Protein AF-A0A1H4BZK1-F1 (afdb_monomer_lite)

Secondary structure (DSSP, 8-state):
-PPPPHHHHTTTHHHHHHHHHTT--HHHHHHHHHHHHTS---HHHHHHHHHHHHHHHHHHHHHHHHHHHHHHHHHHHHHHHHHHHHHHHHHHHHHHHHTTSSHHHHHHHHHHHHHHHHHHHH---HHHHHHHHHHHHHHHHHHHHHHHHHHHHHHHHHHHHHHHHHHHHHHHHHHHHHHHHHHHHHHHHHH-HHHHHHHHHHHHTSHHHHHHHHHHHHHHT--

Organism: NCBI:txid571932

Structure (mmCIF, N/CA/C/O backbone):
data_AF-A0A1H4BZK1-F1
#
_entry.id   AF-A0A1H4BZK1-F1
#
loop_
_atom_site.group_PDB
_atom_site.id
_atom_site.type_symbol
_atom_site.label_atom_id
_atom_site.label_alt_id
_atom_site.label_comp_id
_atom_site.label_asym_id
_atom_site.label_entity_id
_atom_site.label_seq_id
_atom_site.pdbx_PDB_ins_code
_atom_site.Cartn_x
_atom_site.Cartn_y
_atom_site.Cartn_z
_atom_site.occupancy
_atom_site.B_iso_or_equiv
_atom_site.auth_seq_id
_atom_site.auth_comp_id
_atom_site.auth_asym_id
_atom_site.auth_atom_id
_atom_site.pdbx_PDB_model_num
ATOM 1 N N . MET A 1 1 ? -44.296 14.859 18.604 1.00 37.41 1 MET A N 1
ATOM 2 C CA . MET A 1 1 ? -43.205 15.372 19.463 1.00 37.41 1 MET A CA 1
ATOM 3 C C . MET A 1 1 ? -42.994 14.384 20.604 1.00 37.41 1 MET A C 1
ATOM 5 O O . MET A 1 1 ? -44.005 13.938 21.145 1.00 37.41 1 MET A O 1
ATOM 9 N N . PRO A 1 2 ? -41.758 13.981 20.946 1.00 48.19 2 PRO A N 1
ATOM 10 C CA . PRO A 1 2 ? -41.525 13.086 22.078 1.00 48.19 2 PRO A CA 1
ATOM 11 C C . PRO A 1 2 ? -41.987 13.779 23.365 1.00 48.19 2 PRO A C 1
ATOM 13 O O . PRO A 1 2 ? -41.754 14.976 23.533 1.00 48.19 2 PRO A O 1
ATOM 16 N N . ARG A 1 3 ? -42.678 13.063 24.259 1.00 59.78 3 ARG A N 1
ATOM 17 C CA . ARG A 1 3 ? -43.062 13.611 25.570 1.00 59.78 3 ARG A CA 1
ATOM 18 C C . ARG A 1 3 ? -41.785 13.929 26.354 1.00 59.78 3 ARG A C 1
ATOM 20 O O . ARG A 1 3 ? -41.005 13.018 26.608 1.00 59.78 3 ARG A O 1
ATOM 27 N N . GLN A 1 4 ? -41.594 15.196 26.726 1.00 65.31 4 GLN A N 1
ATOM 28 C CA . GLN A 1 4 ? -40.484 15.623 27.584 1.00 65.31 4 GLN A CA 1
ATOM 29 C C . GLN A 1 4 ? -40.530 14.860 28.909 1.00 65.31 4 GLN A C 1
ATOM 31 O O . GLN A 1 4 ? -41.595 14.725 29.525 1.00 65.31 4 GLN A O 1
ATOM 36 N N . ASN A 1 5 ? -39.380 14.347 29.343 1.00 73.38 5 ASN A N 1
ATOM 37 C CA . ASN A 1 5 ? -39.287 13.659 30.627 1.00 73.38 5 ASN A CA 1
ATOM 38 C C . ASN A 1 5 ? -39.442 14.670 31.772 1.00 73.38 5 ASN A C 1
ATOM 40 O O . ASN A 1 5 ? -39.103 15.842 31.620 1.00 73.38 5 ASN A O 1
ATOM 44 N N . LYS A 1 6 ? -39.919 14.229 32.947 1.00 72.62 6 LYS A N 1
ATOM 45 C CA . LYS A 1 6 ? -40.102 15.124 34.111 1.00 72.62 6 LYS A CA 1
ATOM 46 C C . LYS A 1 6 ? -38.820 15.909 34.451 1.00 72.62 6 LYS A C 1
ATOM 48 O O . LYS A 1 6 ? -38.903 17.085 34.761 1.00 72.62 6 LYS A O 1
ATOM 53 N N . ILE A 1 7 ? -37.645 15.299 34.296 1.00 80.00 7 ILE A N 1
ATOM 54 C CA . ILE A 1 7 ? -36.345 15.954 34.526 1.00 80.00 7 ILE A CA 1
ATOM 55 C C . ILE A 1 7 ? -36.094 17.127 33.565 1.00 80.00 7 ILE A C 1
ATOM 57 O O . ILE A 1 7 ? -35.622 18.175 33.990 1.00 80.00 7 ILE A O 1
ATOM 61 N N . GLU A 1 8 ? -36.451 16.982 32.287 1.00 77.62 8 GLU A N 1
ATOM 62 C CA . GLU A 1 8 ? -36.298 18.036 31.273 1.00 77.62 8 GLU A CA 1
ATOM 63 C C . GLU A 1 8 ? -37.357 19.129 31.441 1.00 77.62 8 GLU A C 1
ATOM 65 O O . GLU A 1 8 ? -37.070 20.308 31.269 1.00 77.62 8 GLU A O 1
ATOM 70 N N . LYS A 1 9 ? -38.577 18.739 31.829 1.00 80.88 9 LYS A N 1
ATOM 71 C CA . LYS A 1 9 ? -39.695 19.660 32.060 1.00 80.88 9 LYS A CA 1
ATOM 72 C C . LYS A 1 9 ? -39.443 20.612 33.238 1.00 80.88 9 LYS A C 1
ATOM 74 O O . LYS A 1 9 ? -39.914 21.743 33.203 1.00 80.88 9 LYS A O 1
ATOM 79 N N . HIS A 1 10 ? -38.719 20.154 34.259 1.00 80.81 10 HIS A N 1
ATOM 80 C CA . HIS A 1 10 ? -38.391 20.935 35.457 1.00 80.81 10 HIS A CA 1
ATOM 81 C C . HIS A 1 10 ? -36.950 21.485 35.461 1.00 80.81 10 HIS A C 1
ATOM 83 O O . HIS A 1 10 ? -36.525 22.060 36.456 1.00 80.81 10 HIS A O 1
ATOM 89 N N . GLY A 1 11 ? -36.191 21.325 34.368 1.00 80.56 11 GLY A N 1
ATOM 90 C CA . GLY A 1 11 ? -34.831 21.870 34.250 1.00 80.56 11 GLY A CA 1
ATOM 91 C C . GLY A 1 11 ? -33.797 21.238 35.191 1.00 80.56 11 GLY A C 1
ATOM 92 O O . GLY A 1 11 ? -32.751 21.826 35.438 1.00 80.56 11 GLY A O 1
ATOM 93 N N . CYS A 1 12 ? -34.042 20.034 35.715 1.00 83.69 12 CYS A N 1
ATOM 94 C CA . CYS A 1 12 ? -33.161 19.380 36.693 1.00 83.69 12 CYS A CA 1
ATOM 95 C C . CYS A 1 12 ? -31.940 18.680 36.056 1.00 83.69 12 CYS A C 1
ATOM 97 O O . CYS A 1 12 ? -31.309 17.832 36.684 1.00 83.69 12 CYS A O 1
ATOM 99 N N . GLN A 1 13 ? -31.615 18.975 34.794 1.00 83.12 13 GLN A N 1
ATOM 100 C CA . GLN A 1 13 ? -30.591 18.257 34.024 1.00 83.12 13 GLN A CA 1
ATOM 101 C C . GLN A 1 13 ? -29.192 18.422 34.633 1.00 83.12 13 GLN A C 1
ATOM 103 O O . GLN A 1 13 ? -28.447 17.447 34.729 1.00 83.12 13 GLN A O 1
ATOM 108 N N . GLU A 1 14 ? -28.862 19.633 35.083 1.00 80.06 14 GLU A N 1
ATOM 109 C CA . GLU A 1 14 ? -27.570 19.950 35.700 1.00 80.06 14 GLU A CA 1
ATOM 110 C C . GLU A 1 14 ? -27.407 19.283 37.070 1.00 80.06 14 GLU A C 1
ATOM 112 O O . GLU A 1 14 ? -26.328 18.788 37.384 1.00 80.06 14 GLU A O 1
ATOM 117 N N . ILE A 1 15 ? -28.495 19.167 37.839 1.00 83.31 15 ILE A N 1
ATOM 118 C CA . ILE A 1 15 ? -28.519 18.500 39.151 1.00 83.31 15 ILE A CA 1
ATOM 119 C C . ILE A 1 15 ? -28.282 17.000 38.989 1.00 83.31 15 ILE A C 1
ATOM 121 O O . ILE A 1 15 ? -27.464 16.412 39.693 1.00 83.31 15 ILE A O 1
ATOM 125 N N . VAL A 1 16 ? -28.937 16.375 38.004 1.00 83.19 16 VAL A N 1
ATOM 126 C CA . VAL A 1 16 ? -28.699 14.959 37.696 1.00 83.19 16 VAL A CA 1
ATOM 127 C C . VAL A 1 16 ? -27.259 14.732 37.228 1.00 83.19 16 VAL A C 1
ATOM 129 O O . VAL A 1 16 ? -26.632 13.762 37.648 1.00 83.19 16 VAL A O 1
ATOM 132 N N . ALA A 1 17 ? -26.704 15.624 36.403 1.00 79.69 17 ALA A N 1
ATOM 133 C CA . ALA A 1 17 ? -25.323 15.518 35.935 1.00 79.69 17 ALA A CA 1
ATOM 134 C C . ALA A 1 17 ? -24.291 15.708 37.064 1.00 79.69 17 ALA A C 1
ATOM 136 O O . ALA A 1 17 ? -23.317 14.956 37.131 1.00 79.69 17 ALA A O 1
ATOM 137 N N . ALA A 1 18 ? -24.505 16.674 37.962 1.00 81.50 18 ALA A N 1
ATOM 138 C CA . ALA A 1 18 ? -23.650 16.912 39.124 1.00 81.50 18 ALA A CA 1
ATOM 139 C C . ALA A 1 18 ? -23.713 15.740 40.114 1.00 81.50 18 ALA A C 1
ATOM 141 O O . ALA A 1 18 ? -22.678 15.197 40.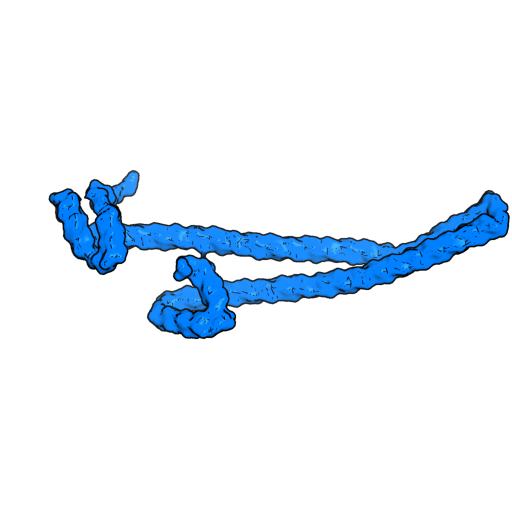495 1.00 81.50 18 ALA A O 1
ATOM 142 N N . GLY A 1 19 ? -24.919 15.264 40.436 1.00 81.12 19 GLY A N 1
ATOM 143 C CA . GLY A 1 19 ? -25.107 14.134 41.342 1.00 81.12 19 GLY A CA 1
ATOM 144 C C . GLY A 1 19 ? -24.511 12.823 40.821 1.00 81.12 19 GLY A C 1
ATOM 145 O O . GLY A 1 19 ? -23.969 12.046 41.604 1.00 81.12 19 GLY A O 1
ATOM 146 N N . LEU A 1 20 ? -24.532 12.589 39.503 1.00 79.88 20 LEU A N 1
ATOM 147 C CA . LEU A 1 20 ? -23.841 11.448 38.893 1.00 79.88 20 LEU A CA 1
ATOM 148 C C . LEU A 1 20 ? -22.313 11.559 38.997 1.00 79.88 20 LEU A C 1
ATOM 150 O O . LEU A 1 20 ? -21.659 10.552 39.265 1.00 79.88 20 LEU A O 1
ATOM 154 N N . LYS A 1 21 ? -21.740 12.757 38.810 1.00 78.69 21 LYS A N 1
ATOM 155 C CA . LYS A 1 21 ? -20.290 12.993 38.960 1.00 78.69 21 LYS A CA 1
ATOM 156 C C . LYS A 1 21 ? -19.816 12.822 40.402 1.00 78.69 21 LYS A C 1
ATOM 158 O O . LYS A 1 21 ? -18.704 12.361 40.626 1.00 78.69 21 LYS A O 1
ATOM 163 N N . GLU A 1 22 ? -20.669 13.156 41.362 1.00 81.75 22 GLU A N 1
ATOM 164 C CA . GLU A 1 22 ? -20.412 12.999 42.797 1.00 81.75 22 GLU A CA 1
ATOM 165 C C . GLU A 1 22 ? -20.721 11.582 43.320 1.00 81.75 22 GLU A C 1
ATOM 167 O O . GLU A 1 22 ? -20.551 11.312 44.507 1.00 81.75 22 GLU A O 1
ATOM 172 N N . GLY A 1 23 ? -21.179 10.660 42.462 1.00 75.88 23 GLY A N 1
ATOM 173 C CA . GLY A 1 23 ? -21.487 9.277 42.845 1.00 75.88 23 GLY A CA 1
ATOM 174 C C . GLY A 1 23 ? -22.741 9.124 43.716 1.00 75.88 23 GLY A C 1
ATOM 175 O O . GLY A 1 23 ? -22.910 8.103 44.386 1.00 75.88 23 GLY A O 1
ATOM 176 N N . LYS A 1 24 ? -23.635 10.120 43.730 1.00 84.44 24 LYS A N 1
ATOM 177 C CA . LYS A 1 24 ? -24.868 10.087 44.525 1.00 84.44 24 LYS A CA 1
ATOM 178 C C . LYS A 1 24 ? -25.835 9.027 44.001 1.00 84.44 24 LYS A C 1
ATOM 180 O O . LYS A 1 24 ? -25.966 8.786 42.800 1.00 84.44 24 LYS A O 1
ATOM 185 N N . SER A 1 25 ? -26.573 8.404 44.921 1.00 83.69 25 SER A N 1
ATOM 186 C CA . SER A 1 25 ? -27.620 7.450 44.550 1.00 83.69 25 SER A CA 1
ATOM 187 C C . SER A 1 25 ? -28.771 8.150 43.818 1.00 83.69 25 SER A C 1
ATOM 189 O O . SER A 1 25 ? -29.101 9.302 44.095 1.00 83.69 25 SER A O 1
ATOM 191 N N . VAL A 1 26 ? -29.462 7.420 42.940 1.00 84.56 26 VAL A N 1
ATOM 192 C CA . VAL A 1 26 ? -30.625 7.925 42.184 1.00 84.56 26 VAL A CA 1
ATOM 193 C C . VAL A 1 26 ? -31.725 8.493 43.099 1.00 84.56 26 VAL A C 1
ATOM 195 O O . VAL A 1 26 ? -32.480 9.371 42.687 1.00 84.56 26 VAL A O 1
ATOM 198 N N . ARG A 1 27 ? -31.818 8.011 44.346 1.00 81.94 27 ARG A N 1
ATOM 199 C CA . ARG A 1 27 ? -32.761 8.527 45.350 1.00 81.94 27 ARG A CA 1
ATOM 200 C C . ARG A 1 27 ? -32.344 9.896 45.884 1.00 81.94 27 ARG A C 1
ATOM 202 O O . ARG A 1 27 ? -33.186 10.781 45.904 1.00 81.94 27 ARG A O 1
ATOM 209 N N . ALA A 1 28 ? -31.066 10.080 46.212 1.00 81.56 28 ALA A N 1
ATOM 210 C CA . ALA A 1 28 ? -30.533 11.368 46.664 1.00 81.56 28 ALA A CA 1
ATOM 211 C C . ALA A 1 28 ? -30.644 12.439 45.565 1.00 81.56 28 ALA A C 1
ATOM 213 O O . ALA A 1 28 ? -31.096 13.550 45.809 1.00 81.56 28 ALA A O 1
ATOM 214 N N . ILE A 1 29 ? -30.351 12.066 44.316 1.00 85.31 29 ILE A N 1
ATOM 215 C CA . ILE A 1 29 ? -30.522 12.959 43.160 1.00 85.31 29 ILE A CA 1
ATOM 216 C C . ILE A 1 29 ? -32.000 13.341 42.975 1.00 85.31 29 ILE A C 1
ATOM 218 O O . ILE A 1 29 ? -32.314 14.474 42.624 1.00 85.31 29 ILE A O 1
ATOM 222 N N . ALA A 1 30 ? -32.931 12.411 43.209 1.00 85.56 30 ALA A N 1
ATOM 223 C CA . ALA A 1 30 ? -34.363 12.686 43.106 1.00 85.56 30 ALA A CA 1
ATOM 224 C C . ALA A 1 30 ? -34.882 13.614 44.211 1.00 85.56 30 ALA A C 1
ATOM 226 O O . ALA A 1 30 ? -35.805 14.385 43.949 1.00 85.56 30 ALA A O 1
ATOM 227 N N . GLU A 1 31 ? -34.302 13.555 45.409 1.00 84.50 31 GLU A N 1
ATOM 228 C CA . GLU A 1 31 ? -34.593 14.486 46.504 1.00 84.50 31 GLU A CA 1
ATOM 229 C C . GLU A 1 31 ? -34.121 15.900 46.149 1.00 84.50 31 GLU A C 1
ATOM 231 O O . GLU A 1 31 ? -34.947 16.807 46.132 1.00 84.50 31 GLU A O 1
ATOM 236 N N . GLU A 1 32 ? -32.874 16.066 45.698 1.00 83.94 32 GLU A N 1
ATOM 237 C CA . GLU A 1 32 ? -32.340 17.365 45.245 1.00 83.94 32 GLU A CA 1
ATOM 238 C C . GLU A 1 32 ? -33.137 17.941 44.062 1.00 83.94 32 GLU A C 1
ATOM 240 O O . GLU A 1 32 ? -33.456 19.129 44.015 1.00 83.94 32 GLU A O 1
ATOM 245 N N . CYS A 1 33 ? -33.539 17.087 43.115 1.00 84.50 33 CYS A N 1
ATOM 246 C CA . CYS A 1 33 ? -34.408 17.504 42.016 1.00 84.50 33 CYS A CA 1
ATOM 247 C C . CYS A 1 33 ? -35.808 17.908 42.513 1.00 84.50 33 CYS A C 1
ATOM 249 O O . CYS A 1 33 ? -36.403 18.827 41.9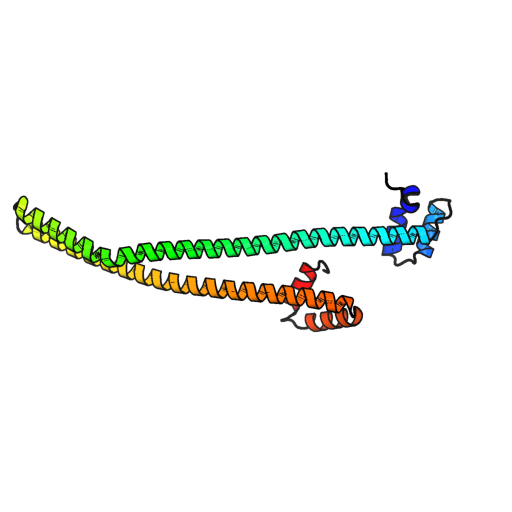57 1.00 84.50 33 CYS A O 1
ATOM 251 N N . SER A 1 34 ? -36.344 17.236 43.539 1.00 86.25 34 SER A N 1
ATOM 252 C CA . SER A 1 34 ? -37.659 17.560 44.114 1.00 86.25 34 SER A CA 1
ATOM 253 C C . SER A 1 34 ? -37.642 18.877 44.888 1.00 86.25 34 SER A C 1
ATOM 255 O O . SER A 1 34 ? -38.606 19.637 44.812 1.00 86.25 34 SER A O 1
ATOM 257 N N . GLU A 1 35 ? -36.548 19.157 45.601 1.00 85.25 35 GLU A N 1
ATOM 258 C CA . GLU A 1 35 ? -36.323 20.429 46.293 1.00 85.25 35 GLU A CA 1
ATOM 259 C C . GLU A 1 35 ? -36.200 21.586 45.299 1.00 85.25 35 GLU A C 1
ATOM 261 O O . GLU A 1 35 ? -36.839 22.621 45.475 1.00 85.25 35 GLU A O 1
ATOM 266 N N . TRP A 1 36 ? -35.461 21.384 44.206 1.00 81.75 36 TRP A N 1
ATOM 267 C CA . TRP A 1 36 ? -35.306 22.386 43.152 1.00 81.75 36 TRP A CA 1
ATOM 268 C C . TRP A 1 36 ? -36.598 22.655 42.371 1.00 81.75 36 TRP A C 1
ATOM 270 O O . TRP A 1 36 ? -36.921 23.798 42.057 1.00 81.75 36 TRP A O 1
ATOM 280 N N . ALA A 1 37 ? -37.350 21.603 42.042 1.00 79.50 37 ALA A N 1
ATOM 281 C CA . ALA A 1 37 ? -38.561 21.713 41.233 1.00 79.50 37 ALA A CA 1
ATOM 282 C C . ALA A 1 37 ? -39.793 22.190 42.024 1.00 79.50 37 ALA A C 1
ATOM 284 O O . ALA A 1 37 ? -40.812 22.509 41.410 1.00 79.50 37 ALA A O 1
ATOM 285 N N . GLY A 1 38 ? -39.739 22.180 43.363 1.00 77.50 38 GLY A N 1
ATOM 286 C CA . GLY A 1 38 ? -40.897 22.432 44.230 1.00 77.50 38 GLY A CA 1
ATOM 287 C C . GLY A 1 38 ? -42.014 21.382 44.102 1.00 77.50 38 GLY A C 1
ATOM 288 O O . GLY A 1 38 ? -43.109 21.569 44.629 1.00 77.50 38 GLY A O 1
ATOM 289 N N . GLU A 1 39 ? -41.756 20.274 43.401 1.00 82.00 39 GLU A N 1
ATOM 290 C CA . GLU A 1 39 ? -42.692 19.182 43.139 1.00 82.00 39 GLU A CA 1
ATOM 291 C C . GLU A 1 39 ? -41.970 17.842 43.322 1.00 82.00 39 GLU A C 1
ATOM 293 O O . GLU A 1 39 ? -40.789 17.698 43.013 1.00 82.00 39 GLU A O 1
ATOM 298 N N . LYS A 1 40 ? -42.686 16.823 43.804 1.00 81.81 40 LYS A N 1
ATOM 299 C CA . LYS A 1 40 ? -42.104 15.504 44.068 1.00 81.81 40 LYS A CA 1
ATOM 300 C C . LYS A 1 40 ? -41.679 14.807 42.767 1.00 81.81 40 LYS A C 1
ATOM 302 O O . LYS A 1 40 ? -42.505 14.254 42.032 1.00 81.81 40 LYS A O 1
ATOM 307 N N . ILE A 1 41 ? -40.373 14.750 42.522 1.00 83.69 41 ILE A N 1
ATOM 308 C CA . ILE A 1 41 ? -39.757 13.995 41.432 1.00 83.69 41 ILE A CA 1
ATOM 309 C C . ILE A 1 41 ? -39.460 12.575 41.919 1.00 83.69 41 ILE A C 1
ATOM 311 O O . ILE A 1 41 ? -38.709 12.334 42.857 1.00 83.69 41 ILE A O 1
ATOM 315 N N . SER A 1 42 ? -40.071 11.581 41.270 1.00 83.44 42 SER A N 1
ATOM 316 C CA . SER A 1 42 ? -39.834 10.177 41.617 1.00 83.44 42 SER A CA 1
ATOM 317 C C . SER A 1 42 ? -38.422 9.739 41.217 1.00 83.44 42 SER A C 1
ATOM 319 O O . SER A 1 42 ? -38.008 10.000 40.086 1.00 83.44 42 SER A O 1
ATOM 321 N N . HIS A 1 43 ? -37.756 8.948 42.057 1.00 81.69 43 HIS A N 1
ATOM 322 C CA . HIS A 1 43 ? -36.479 8.298 41.725 1.00 81.69 43 HIS A CA 1
ATOM 323 C C . HIS A 1 43 ? -36.529 7.483 40.419 1.00 81.69 43 HIS A C 1
ATOM 325 O O . HIS A 1 43 ? -35.557 7.442 39.678 1.00 81.69 43 HIS A O 1
ATOM 331 N N . THR A 1 44 ? -37.681 6.906 40.068 1.00 82.62 44 THR A N 1
ATOM 332 C CA . THR A 1 44 ? -37.916 6.227 38.782 1.00 82.62 44 THR A CA 1
ATOM 333 C C . THR A 1 44 ? -37.824 7.151 37.565 1.00 82.62 44 THR A C 1
ATOM 335 O O . THR A 1 44 ? -37.442 6.706 36.487 1.00 82.62 44 THR A O 1
ATOM 338 N N . ALA A 1 45 ? -38.159 8.435 37.710 1.00 80.56 45 ALA A N 1
ATOM 339 C CA . ALA A 1 45 ? -38.027 9.421 36.635 1.00 80.56 45 ALA A CA 1
ATOM 340 C C . ALA A 1 45 ? -36.560 9.814 36.419 1.00 80.56 45 ALA A C 1
ATOM 342 O O . ALA A 1 45 ? -36.128 9.933 35.274 1.00 80.56 45 ALA A O 1
ATOM 343 N N . VAL A 1 46 ? -35.793 9.940 37.508 1.00 81.12 46 VAL A N 1
ATOM 344 C CA . VAL A 1 46 ? -34.338 10.134 37.453 1.00 81.12 46 VAL A CA 1
ATOM 345 C C . VAL A 1 46 ? -33.668 8.895 36.855 1.00 81.12 46 VAL A C 1
ATOM 347 O O . VAL A 1 46 ? -32.913 9.033 35.902 1.00 81.12 46 VAL A O 1
ATOM 350 N N . ALA A 1 47 ? -34.013 7.686 37.313 1.00 81.62 47 ALA A N 1
ATOM 351 C CA . ALA A 1 47 ? -33.470 6.426 36.792 1.00 81.62 47 ALA A CA 1
ATOM 352 C C . ALA A 1 47 ? -33.634 6.306 35.269 1.00 81.62 47 ALA A C 1
ATOM 354 O O . ALA A 1 47 ? -32.660 6.069 34.560 1.00 81.62 47 ALA A O 1
ATOM 355 N N . ARG A 1 48 ? -34.848 6.557 34.757 1.00 81.75 48 ARG A N 1
ATOM 356 C CA . ARG A 1 48 ? -35.128 6.542 33.313 1.00 81.75 48 ARG A CA 1
ATOM 357 C C . ARG A 1 48 ? -34.308 7.580 32.555 1.00 81.75 48 ARG A C 1
ATOM 359 O O . ARG A 1 48 ? -33.829 7.300 31.462 1.00 81.75 48 ARG A O 1
ATOM 366 N N . TYR A 1 49 ? -34.141 8.780 33.107 1.00 80.81 49 TYR A N 1
ATOM 367 C CA . TYR A 1 49 ? -33.354 9.831 32.464 1.00 80.81 49 TYR A CA 1
ATOM 368 C C . TYR A 1 49 ? -31.857 9.480 32.415 1.00 80.81 49 TYR A C 1
ATOM 370 O O . TYR A 1 49 ? -31.236 9.619 31.365 1.00 80.81 49 TYR A O 1
ATOM 378 N N . VAL A 1 50 ? -31.308 8.930 33.503 1.00 82.12 50 VAL A N 1
ATOM 379 C CA . VAL A 1 50 ? -29.928 8.416 33.571 1.00 82.12 50 VAL A CA 1
ATOM 380 C C . VAL A 1 50 ? -29.704 7.293 32.556 1.00 82.12 50 VAL A C 1
ATOM 382 O O . VAL A 1 50 ? -28.699 7.282 31.851 1.00 82.12 50 VAL A O 1
ATOM 385 N N . GLU A 1 51 ? -30.652 6.367 32.435 1.00 78.69 51 GLU A N 1
ATOM 386 C CA . GLU A 1 51 ? -30.605 5.282 31.451 1.00 78.69 51 GLU A CA 1
ATOM 387 C C . GLU A 1 51 ? -30.658 5.815 30.008 1.00 78.69 51 GLU A C 1
ATOM 389 O O . GLU A 1 51 ? -29.933 5.348 29.131 1.00 78.69 51 GLU A O 1
ATOM 394 N N . THR A 1 52 ? -31.444 6.869 29.767 1.00 79.44 52 THR A N 1
ATOM 395 C CA . THR A 1 52 ? -31.515 7.533 28.455 1.00 79.44 52 THR A CA 1
ATOM 396 C C . THR A 1 52 ? -30.202 8.242 28.104 1.00 79.44 52 THR A C 1
ATOM 398 O O . THR A 1 52 ? -29.782 8.205 26.947 1.00 79.44 52 THR A O 1
ATOM 401 N N . LEU A 1 53 ? -29.541 8.870 29.084 1.00 76.06 53 LEU A N 1
ATOM 402 C CA . LEU A 1 53 ? -28.220 9.485 28.912 1.00 76.06 53 LEU A CA 1
ATOM 403 C C . LEU A 1 53 ? -27.158 8.437 28.575 1.00 76.06 53 LEU A C 1
ATOM 405 O O . LEU A 1 53 ? -26.471 8.584 27.567 1.00 76.06 53 LEU A O 1
ATOM 409 N N . LYS A 1 54 ? -27.101 7.339 29.340 1.00 73.75 54 LYS A N 1
ATOM 410 C CA . LYS A 1 54 ? -26.179 6.226 29.075 1.00 73.75 54 LYS A CA 1
ATOM 411 C C . LYS A 1 54 ? -26.372 5.645 27.676 1.00 73.75 54 LYS A C 1
ATOM 413 O O . LYS A 1 54 ? -25.395 5.462 26.961 1.00 73.75 54 LYS A O 1
ATOM 418 N N . ASN A 1 55 ? -27.617 5.430 27.248 1.00 70.56 55 ASN A N 1
ATOM 419 C CA . ASN A 1 55 ? -27.914 4.906 25.911 1.00 70.56 55 ASN A CA 1
ATOM 420 C C . ASN A 1 55 ? -27.510 5.872 24.784 1.00 70.56 55 ASN A C 1
ATOM 422 O O . ASN A 1 55 ? -26.988 5.426 23.761 1.00 70.56 55 ASN A O 1
ATOM 426 N N . LYS A 1 56 ? -27.706 7.186 24.963 1.00 69.50 56 LYS A N 1
ATOM 427 C CA . LYS A 1 56 ? -27.270 8.204 23.989 1.00 69.50 56 LYS A CA 1
ATOM 428 C C . LYS A 1 56 ? -25.747 8.299 23.901 1.00 69.50 56 LYS A C 1
ATOM 430 O O . LYS A 1 56 ? -25.214 8.351 22.796 1.00 69.50 56 LYS A O 1
ATOM 435 N N . GLU A 1 57 ? -25.051 8.273 25.035 1.00 61.69 57 GLU A N 1
ATOM 436 C CA . GLU A 1 57 ? -23.585 8.251 25.070 1.00 61.69 57 GLU A CA 1
ATOM 437 C C . GLU A 1 57 ? -23.032 6.982 24.409 1.00 61.69 57 GLU A C 1
ATOM 439 O O . GLU A 1 57 ? -22.088 7.054 23.625 1.00 61.69 57 GLU A O 1
ATOM 444 N N . GLN A 1 58 ? -23.653 5.823 24.647 1.00 56.50 58 GLN A N 1
ATOM 445 C CA . GLN A 1 58 ? -23.266 4.567 24.002 1.00 56.50 58 GLN A CA 1
ATOM 446 C C . GLN A 1 58 ? -23.496 4.593 22.486 1.00 56.50 58 GLN A C 1
ATOM 448 O O . GLN A 1 58 ? -22.668 4.078 21.737 1.00 56.50 58 GLN A O 1
ATOM 453 N N . GLN A 1 59 ? -24.596 5.190 22.016 1.00 61.06 59 GLN A N 1
ATOM 454 C CA . GLN A 1 59 ? -24.869 5.348 20.584 1.00 61.06 59 GLN A CA 1
ATOM 455 C C . GLN A 1 59 ? -23.875 6.297 19.910 1.00 61.06 59 GLN A C 1
ATOM 457 O O . GLN A 1 59 ? -23.320 5.939 18.875 1.00 61.06 59 GLN A O 1
ATOM 462 N N . GLN A 1 60 ? -23.577 7.448 20.521 1.00 54.06 60 GLN A N 1
ATOM 463 C CA . GLN A 1 60 ? -22.568 8.374 19.998 1.00 54.06 60 GLN A CA 1
ATOM 464 C C . GLN A 1 60 ? -21.173 7.744 19.967 1.00 54.06 60 GLN A C 1
ATOM 466 O O . GLN A 1 60 ? -20.474 7.860 18.962 1.00 54.06 60 GLN A O 1
ATOM 471 N N . ARG A 1 61 ? -20.780 7.008 21.016 1.00 51.62 61 ARG A N 1
ATOM 472 C CA . ARG A 1 61 ? -19.516 6.253 21.020 1.00 51.62 61 ARG A CA 1
ATOM 473 C C . ARG A 1 61 ? -19.482 5.219 19.894 1.00 51.62 61 ARG A C 1
ATOM 475 O O . ARG A 1 61 ? -18.509 5.177 19.150 1.00 51.62 61 ARG A O 1
ATOM 482 N N . LYS A 1 62 ? -20.555 4.441 19.703 1.00 48.53 62 LYS A N 1
ATOM 483 C CA . LYS A 1 62 ? -20.659 3.461 18.605 1.00 48.53 62 LYS A CA 1
ATOM 484 C C . LYS A 1 62 ? -20.550 4.109 17.219 1.00 48.53 62 LYS A C 1
ATOM 486 O O . LYS A 1 62 ? -19.902 3.537 16.347 1.00 48.53 62 LYS A O 1
ATOM 491 N N . GLU A 1 63 ? -21.144 5.281 17.006 1.00 49.53 63 GLU A N 1
ATOM 492 C CA . GLU A 1 63 ? -21.054 6.006 15.729 1.00 49.53 63 GLU A CA 1
ATOM 493 C C . GLU A 1 63 ? -19.643 6.540 15.450 1.00 49.53 63 GLU A C 1
ATOM 495 O O . GLU A 1 63 ? -19.142 6.373 14.336 1.00 49.53 63 GLU A O 1
ATOM 500 N N . VAL A 1 64 ? -18.976 7.116 16.454 1.00 42.91 64 VAL A N 1
ATOM 501 C CA . VAL A 1 64 ? -17.588 7.598 16.335 1.00 42.91 64 VAL A CA 1
ATOM 502 C C . VAL A 1 64 ? -16.632 6.433 16.056 1.00 42.91 64 VAL A C 1
ATOM 504 O O . VAL A 1 64 ? -15.825 6.511 15.131 1.00 42.91 64 VAL A O 1
ATOM 507 N N . ILE A 1 65 ? -16.790 5.310 16.764 1.00 43.78 65 ILE A N 1
ATOM 508 C CA . ILE A 1 65 ? -15.992 4.089 16.560 1.00 43.78 65 ILE A CA 1
ATOM 509 C C . ILE A 1 65 ? -16.211 3.506 15.155 1.00 43.78 65 ILE A C 1
ATOM 511 O O . ILE A 1 65 ? -15.258 3.112 14.480 1.00 43.78 65 ILE A O 1
ATOM 515 N N . GLN A 1 66 ? -17.454 3.471 14.662 1.00 49.84 66 GLN A N 1
ATOM 516 C CA . GLN A 1 66 ? -17.728 3.009 13.298 1.00 49.84 66 GLN A CA 1
ATOM 517 C C . GLN A 1 66 ? -17.132 3.933 12.233 1.00 49.84 66 GLN A C 1
ATOM 519 O O . GLN A 1 66 ? -16.666 3.444 11.199 1.00 49.84 66 GLN A O 1
ATOM 524 N N . GLN A 1 67 ? -17.138 5.249 12.458 1.00 45.91 67 GLN A N 1
ATOM 525 C CA . GLN A 1 67 ? -16.485 6.195 11.556 1.00 45.91 67 GLN A CA 1
ATOM 526 C C . GLN A 1 67 ? -14.972 5.986 11.527 1.00 45.91 67 GLN A C 1
ATOM 528 O O . GLN A 1 67 ? -14.403 5.963 10.435 1.00 45.91 67 GLN A O 1
ATOM 533 N N . ASP A 1 68 ? -14.338 5.762 12.678 1.00 48.50 68 ASP A N 1
ATOM 534 C CA . ASP A 1 68 ? -12.889 5.579 12.755 1.00 48.50 68 ASP A CA 1
ATOM 535 C C . ASP A 1 68 ? -12.444 4.229 12.167 1.00 48.50 68 ASP A C 1
ATOM 537 O O . ASP A 1 68 ? -11.532 4.178 11.342 1.00 48.50 68 ASP A O 1
ATOM 541 N N . ARG A 1 69 ? -13.187 3.140 12.428 1.00 46.03 69 ARG A N 1
ATOM 542 C CA . ARG A 1 69 ? -12.960 1.829 11.783 1.00 46.03 69 ARG A CA 1
ATOM 543 C C . ARG A 1 69 ? -13.076 1.916 10.260 1.00 46.03 69 ARG A C 1
ATOM 545 O O . ARG A 1 69 ? -12.242 1.365 9.544 1.00 46.03 69 ARG A O 1
ATOM 552 N N . ARG A 1 70 ? -14.082 2.634 9.743 1.00 50.66 70 ARG A N 1
ATOM 553 C CA . ARG A 1 70 ? -14.216 2.890 8.296 1.00 50.66 70 ARG A CA 1
ATOM 554 C C . ARG A 1 70 ? -13.066 3.734 7.759 1.00 50.66 70 ARG A C 1
ATOM 556 O O . ARG A 1 70 ? -12.669 3.534 6.616 1.00 50.66 70 ARG A O 1
ATOM 563 N N . ARG A 1 71 ? -12.532 4.659 8.557 1.00 48.44 71 ARG A N 1
ATOM 564 C CA . ARG A 1 71 ? -11.402 5.513 8.180 1.00 48.44 71 ARG A CA 1
ATOM 565 C C . ARG A 1 71 ? -10.112 4.709 8.076 1.00 48.44 71 ARG A C 1
ATOM 567 O O . ARG A 1 71 ? -9.459 4.784 7.044 1.00 48.44 71 ARG A O 1
ATOM 574 N N . VAL A 1 72 ? -9.813 3.881 9.076 1.00 48.53 72 VAL A N 1
ATOM 575 C CA . VAL A 1 72 ? -8.647 2.985 9.084 1.00 48.53 72 VAL A CA 1
ATOM 576 C C . VAL A 1 72 ? -8.729 1.977 7.939 1.00 48.53 72 VAL A C 1
ATOM 578 O O . VAL A 1 72 ? -7.780 1.867 7.171 1.00 48.53 72 VAL A O 1
ATOM 581 N N . LEU A 1 73 ? -9.876 1.315 7.743 1.00 50.94 73 LEU A N 1
ATOM 582 C CA . LEU A 1 73 ? -10.076 0.400 6.610 1.00 50.94 73 LEU A CA 1
ATOM 583 C C . LEU A 1 73 ? -9.920 1.104 5.260 1.00 50.94 73 LEU A C 1
ATOM 585 O O . LEU A 1 73 ? -9.363 0.531 4.329 1.00 50.94 73 LEU A O 1
ATOM 589 N N . LYS A 1 74 ? -10.384 2.353 5.138 1.00 56.41 74 LYS A N 1
ATOM 590 C CA . LYS A 1 74 ? -10.218 3.138 3.912 1.00 56.41 74 LYS A CA 1
ATOM 591 C C . LYS A 1 74 ? -8.752 3.487 3.658 1.00 56.41 74 LYS A C 1
ATOM 593 O O . LYS A 1 74 ? -8.321 3.368 2.519 1.00 56.41 74 LYS A O 1
ATOM 598 N N . THR A 1 75 ? -7.998 3.865 4.689 1.00 47.81 75 THR A N 1
ATOM 599 C CA . THR A 1 75 ? -6.556 4.124 4.579 1.00 47.81 75 THR A CA 1
ATOM 600 C C . THR A 1 75 ? -5.798 2.851 4.212 1.00 47.81 75 THR A C 1
ATOM 602 O O . THR A 1 75 ? -5.012 2.868 3.277 1.00 47.81 75 THR A O 1
ATOM 605 N N . VAL A 1 76 ? -6.083 1.723 4.870 1.00 52.59 76 VAL A N 1
ATOM 606 C CA . VAL A 1 76 ? -5.462 0.426 4.549 1.00 52.59 76 VAL A CA 1
ATOM 607 C C . VAL A 1 76 ? -5.790 -0.001 3.117 1.00 52.59 76 VAL A C 1
ATOM 609 O O . VAL A 1 76 ? -4.894 -0.403 2.385 1.00 52.59 76 VAL A O 1
ATOM 612 N N . ASN A 1 77 ? -7.042 0.146 2.676 1.00 55.44 77 ASN A N 1
ATOM 613 C CA . ASN A 1 77 ? -7.419 -0.139 1.291 1.00 55.44 77 ASN A CA 1
ATOM 614 C C . ASN A 1 77 ? -6.735 0.807 0.294 1.00 55.44 77 ASN A C 1
ATOM 616 O O . ASN A 1 77 ? -6.316 0.354 -0.762 1.00 55.44 77 ASN A O 1
ATOM 620 N N . GLN A 1 78 ? -6.563 2.089 0.630 1.00 56.50 78 GLN A N 1
ATOM 621 C CA . GLN A 1 78 ? -5.800 3.023 -0.204 1.00 56.50 78 GLN A CA 1
ATOM 622 C C . GLN A 1 78 ? -4.325 2.626 -0.311 1.00 56.50 78 GLN A C 1
ATOM 624 O O . GLN A 1 78 ? -3.776 2.656 -1.406 1.00 56.50 78 GLN A O 1
ATOM 629 N N . GLU A 1 79 ? -3.692 2.224 0.790 1.00 55.94 79 GLU A N 1
ATOM 630 C CA . GLU A 1 79 ? -2.316 1.714 0.778 1.00 55.94 79 GLU A CA 1
ATOM 631 C C . GLU A 1 79 ? -2.211 0.425 -0.056 1.00 55.94 79 GLU A C 1
ATOM 633 O O . GLU A 1 79 ? -1.300 0.279 -0.869 1.00 55.94 79 GLU A O 1
ATOM 638 N N . LEU A 1 80 ? -3.189 -0.484 0.055 1.00 59.69 80 LEU A N 1
ATOM 639 C CA . LEU A 1 80 ? -3.271 -1.685 -0.784 1.00 59.69 80 LEU A CA 1
ATOM 640 C C . LEU A 1 80 ? -3.429 -1.349 -2.272 1.00 59.69 80 LEU A C 1
ATOM 642 O O . LEU A 1 80 ? -2.768 -1.969 -3.107 1.00 59.69 80 LEU A O 1
ATOM 646 N N . ASP A 1 81 ? -4.264 -0.368 -2.605 1.00 60.06 81 ASP A N 1
ATOM 647 C CA . ASP A 1 81 ? -4.446 0.109 -3.975 1.00 60.06 81 ASP A CA 1
ATOM 648 C C . ASP A 1 81 ? -3.153 0.731 -4.516 1.00 60.06 81 ASP A C 1
ATOM 650 O O . ASP A 1 81 ? -2.767 0.445 -5.648 1.00 60.06 81 ASP A O 1
ATOM 654 N N . ILE A 1 82 ? -2.438 1.525 -3.709 1.00 65.62 82 ILE A N 1
ATOM 655 C CA . ILE A 1 82 ? -1.133 2.099 -4.072 1.00 65.62 82 ILE A CA 1
ATOM 656 C C . ILE A 1 82 ? -0.125 0.985 -4.361 1.00 65.62 82 ILE A C 1
ATOM 658 O O . ILE A 1 82 ? 0.539 1.023 -5.397 1.00 65.62 82 ILE A O 1
ATOM 662 N N . ILE A 1 83 ? -0.051 -0.034 -3.502 1.00 59.03 83 ILE A N 1
ATOM 663 C CA . ILE A 1 83 ? 0.838 -1.187 -3.690 1.00 59.03 83 ILE A CA 1
ATOM 664 C C . ILE A 1 83 ? 0.482 -1.943 -4.976 1.00 59.03 83 ILE A C 1
ATOM 666 O O . ILE A 1 83 ? 1.369 -2.277 -5.762 1.00 59.03 83 ILE A O 1
ATOM 670 N N . GLN A 1 84 ? -0.805 -2.180 -5.247 1.00 60.22 84 GLN A N 1
ATOM 671 C CA . GLN A 1 84 ? -1.240 -2.818 -6.495 1.00 60.22 84 GLN A CA 1
ATOM 672 C C . GLN A 1 84 ? -0.903 -1.978 -7.732 1.00 60.22 84 GLN A C 1
ATOM 674 O O . GLN A 1 84 ? -0.554 -2.521 -8.783 1.00 60.22 84 GLN A O 1
ATOM 679 N N . LEU A 1 85 ? -1.020 -0.656 -7.629 1.00 71.75 85 LEU A N 1
ATOM 680 C CA . LEU A 1 85 ? -0.745 0.261 -8.728 1.00 71.75 85 LEU A CA 1
ATOM 681 C C . LEU A 1 85 ? 0.759 0.346 -9.008 1.00 71.75 85 LEU A C 1
ATOM 683 O O . LEU A 1 85 ? 1.164 0.320 -10.172 1.00 71.75 85 LEU A O 1
ATOM 687 N N . GLN A 1 86 ? 1.584 0.354 -7.959 1.00 62.09 86 GLN A N 1
ATOM 688 C CA . GLN A 1 86 ? 3.036 0.225 -8.065 1.00 62.09 86 GLN A CA 1
ATOM 689 C C . GLN A 1 86 ? 3.422 -1.114 -8.693 1.00 62.09 86 GLN A C 1
ATOM 691 O O . GLN A 1 86 ? 4.156 -1.112 -9.674 1.00 62.09 86 GLN A O 1
ATOM 696 N N . TYR A 1 87 ? 2.843 -2.228 -8.235 1.00 65.19 87 TYR A N 1
ATOM 697 C CA . TYR A 1 87 ? 3.072 -3.555 -8.815 1.00 65.19 87 TYR A CA 1
ATOM 698 C C . TYR A 1 87 ? 2.783 -3.594 -10.323 1.00 65.19 87 TYR A C 1
ATOM 700 O O . TYR A 1 87 ? 3.658 -3.944 -11.112 1.00 65.19 87 TYR A O 1
ATOM 708 N N . LYS A 1 88 ? 1.598 -3.135 -10.750 1.00 69.19 88 LYS A N 1
ATOM 709 C CA . LYS A 1 88 ? 1.234 -3.066 -12.179 1.00 69.19 88 LYS A CA 1
ATOM 710 C C . LYS A 1 88 ? 2.153 -2.150 -12.986 1.00 69.19 88 LYS A C 1
ATOM 712 O O . LYS A 1 88 ? 2.392 -2.389 -14.167 1.00 69.19 88 LYS A O 1
ATOM 717 N N . THR A 1 89 ? 2.629 -1.066 -12.378 1.00 68.81 89 THR A N 1
ATOM 718 C CA . THR A 1 89 ? 3.568 -0.142 -13.030 1.00 68.81 89 THR A CA 1
ATOM 719 C C . THR A 1 89 ? 4.928 -0.808 -13.219 1.00 68.81 89 THR A C 1
ATOM 721 O O . THR A 1 89 ? 5.521 -0.689 -14.289 1.00 68.81 89 THR A O 1
ATOM 724 N N . THR A 1 90 ? 5.386 -1.554 -12.216 1.00 61.81 90 THR A N 1
ATOM 725 C CA . THR A 1 90 ? 6.621 -2.336 -12.264 1.00 61.81 90 THR A CA 1
ATOM 726 C C . THR A 1 90 ? 6.546 -3.466 -13.290 1.00 61.81 90 THR A C 1
ATOM 728 O O . THR A 1 90 ? 7.489 -3.620 -14.057 1.00 61.81 90 THR A O 1
ATOM 731 N N . GLU A 1 91 ? 5.430 -4.196 -13.383 1.00 64.31 91 GLU A N 1
ATOM 732 C CA . GLU A 1 91 ? 5.208 -5.198 -14.443 1.00 64.31 91 GLU A CA 1
ATOM 733 C C . GLU A 1 91 ? 5.287 -4.583 -15.843 1.00 64.31 91 GLU A C 1
ATOM 735 O O . GLU A 1 91 ? 6.013 -5.080 -16.697 1.00 64.31 91 GLU A O 1
ATOM 740 N N . LYS A 1 92 ? 4.616 -3.449 -16.077 1.00 70.94 92 LYS A N 1
ATOM 741 C CA . LYS A 1 92 ? 4.682 -2.759 -17.377 1.00 70.94 92 LYS A CA 1
ATOM 742 C C . LYS A 1 92 ? 6.077 -2.243 -17.718 1.00 70.94 92 LYS A C 1
ATOM 744 O O . LYS A 1 92 ? 6.426 -2.146 -18.892 1.00 70.94 92 LYS A O 1
ATOM 749 N N . LEU A 1 93 ? 6.852 -1.839 -16.713 1.00 64.75 93 LEU A N 1
ATOM 750 C CA . LEU A 1 93 ? 8.256 -1.477 -16.899 1.00 64.75 93 LEU A CA 1
ATOM 751 C C . LEU A 1 93 ? 9.076 -2.709 -17.286 1.00 64.75 93 LEU A C 1
ATOM 753 O O . LEU A 1 93 ? 9.829 -2.633 -18.248 1.00 64.75 93 LEU A O 1
ATOM 757 N N . LEU A 1 94 ? 8.870 -3.836 -16.604 1.00 61.75 94 LEU A N 1
ATOM 758 C CA . LEU A 1 94 ? 9.501 -5.120 -16.915 1.00 61.75 94 LEU A CA 1
ATOM 759 C C . LEU A 1 94 ? 9.221 -5.575 -18.351 1.00 61.75 94 LEU A C 1
ATOM 761 O O . LEU A 1 94 ? 10.170 -5.842 -19.078 1.00 61.75 94 LEU A O 1
ATOM 765 N N . GLU A 1 95 ? 7.961 -5.568 -18.793 1.00 66.88 95 GLU A N 1
ATOM 766 C CA . GLU A 1 95 ? 7.589 -5.905 -20.180 1.00 66.88 95 GLU A CA 1
ATOM 767 C C . GLU A 1 95 ? 8.276 -4.987 -21.205 1.00 66.88 95 GLU A C 1
ATOM 769 O O . GLU A 1 95 ? 8.708 -5.423 -22.270 1.00 66.88 95 GLU A O 1
ATOM 774 N N . ARG A 1 96 ? 8.413 -3.692 -20.890 1.00 66.00 96 ARG A N 1
ATOM 775 C CA . ARG A 1 96 ? 9.139 -2.744 -21.751 1.00 66.00 96 ARG A CA 1
ATOM 776 C C . ARG A 1 96 ? 10.640 -2.985 -21.766 1.00 66.00 96 ARG A C 1
ATOM 778 O O . ARG A 1 96 ? 11.277 -2.643 -22.755 1.00 66.00 96 ARG A O 1
ATOM 785 N N . PHE A 1 97 ? 11.197 -3.513 -20.685 1.00 62.78 97 PHE A N 1
ATOM 786 C CA . PHE A 1 97 ? 12.607 -3.857 -20.613 1.00 62.78 97 PHE A CA 1
ATOM 787 C C . PHE A 1 97 ? 12.926 -5.188 -21.297 1.00 62.78 97 PHE A C 1
ATOM 789 O O . PHE A 1 97 ? 13.998 -5.294 -21.871 1.00 62.78 97 PHE A O 1
ATOM 796 N N . GLU A 1 98 ? 12.002 -6.148 -21.335 1.00 64.56 98 GLU A N 1
ATOM 797 C CA . GLU A 1 98 ? 12.166 -7.368 -22.146 1.00 64.56 98 GLU A CA 1
ATOM 798 C C . GLU A 1 98 ? 12.252 -7.037 -23.647 1.00 64.56 98 GLU A C 1
ATOM 800 O O . GLU A 1 98 ? 13.043 -7.628 -24.370 1.00 64.56 98 GLU A O 1
ATOM 805 N N . LEU A 1 99 ? 11.539 -6.003 -24.109 1.00 64.56 99 LEU A N 1
ATOM 806 C CA . LEU A 1 99 ? 11.691 -5.461 -25.470 1.00 64.56 99 LEU A CA 1
ATOM 807 C C . LEU A 1 99 ? 13.038 -4.751 -25.714 1.00 64.56 99 LEU A C 1
ATOM 809 O O . LEU A 1 99 ? 13.350 -4.416 -26.856 1.00 64.56 99 LEU A O 1
ATOM 813 N N . LEU A 1 100 ? 13.802 -4.453 -24.658 1.00 65.31 100 LEU A N 1
ATOM 81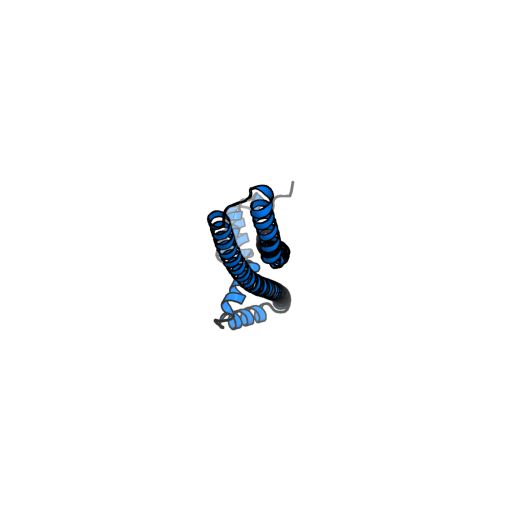4 C CA . LEU A 1 100 ? 15.093 -3.765 -24.741 1.00 65.31 100 LEU A CA 1
ATOM 815 C C . LEU A 1 100 ? 16.287 -4.728 -24.751 1.00 65.31 100 LEU A C 1
ATOM 817 O O . LEU A 1 100 ? 17.389 -4.273 -25.059 1.00 65.31 100 LEU A O 1
ATOM 821 N N . ASP A 1 101 ? 16.079 -6.018 -24.472 1.00 64.25 101 ASP A N 1
ATOM 822 C CA . ASP A 1 101 ? 17.145 -7.028 -24.500 1.00 64.25 101 ASP A CA 1
ATOM 823 C C . ASP A 1 101 ? 17.694 -7.236 -25.925 1.00 64.25 101 ASP A C 1
ATOM 825 O O . ASP A 1 101 ? 18.907 -7.321 -26.097 1.00 64.25 101 ASP A O 1
ATOM 829 N N . ASP A 1 102 ? 16.831 -7.187 -26.947 1.00 70.25 102 ASP A N 1
ATOM 830 C CA . ASP A 1 102 ? 17.212 -7.352 -28.365 1.00 70.25 102 ASP A CA 1
ATOM 831 C C . ASP A 1 102 ? 17.624 -6.025 -29.045 1.00 70.25 102 ASP A C 1
ATOM 833 O O . ASP A 1 102 ? 18.050 -5.988 -30.203 1.00 70.25 102 ASP A O 1
ATOM 837 N N . LEU A 1 103 ? 17.484 -4.892 -28.343 1.00 72.19 103 LEU A N 1
ATOM 838 C CA . LEU A 1 103 ? 17.765 -3.562 -28.894 1.00 72.19 103 LEU A CA 1
ATOM 839 C C . LEU A 1 103 ? 19.227 -3.383 -29.355 1.00 72.19 103 LEU A C 1
ATOM 841 O O . LEU A 1 103 ? 19.428 -2.726 -30.380 1.00 72.19 103 LEU A O 1
ATOM 845 N N . PRO A 1 104 ? 20.253 -3.909 -28.651 1.00 71.44 104 PRO A N 1
ATOM 846 C CA . PRO A 1 104 ? 21.637 -3.789 -29.095 1.00 71.44 104 PRO A CA 1
ATOM 847 C C . PRO A 1 104 ? 21.888 -4.451 -30.448 1.00 71.44 104 PRO A C 1
ATOM 849 O O . PRO A 1 104 ? 22.472 -3.800 -31.309 1.00 71.44 104 PRO A O 1
ATOM 852 N N . GLU A 1 105 ? 21.394 -5.678 -30.651 1.00 76.19 105 GLU A N 1
ATOM 853 C CA . GLU A 1 105 ? 21.527 -6.401 -31.925 1.00 76.19 105 GLU A CA 1
ATOM 854 C C . GLU A 1 105 ? 20.815 -5.645 -33.052 1.00 76.19 105 GLU A C 1
ATOM 856 O O . GLU A 1 105 ? 21.411 -5.367 -34.089 1.00 76.19 105 GLU A O 1
ATOM 861 N N . PHE A 1 106 ? 19.583 -5.177 -32.819 1.00 75.81 106 PHE A N 1
ATOM 862 C CA . PHE A 1 106 ? 18.843 -4.408 -33.825 1.00 75.81 106 PHE A CA 1
ATOM 863 C C . PHE A 1 106 ? 19.539 -3.091 -34.216 1.00 75.81 106 PHE A C 1
ATOM 865 O O . PHE A 1 106 ? 19.509 -2.674 -35.378 1.00 75.81 106 PHE A O 1
ATOM 872 N N . VAL A 1 107 ? 20.145 -2.394 -33.250 1.00 74.38 107 VAL A N 1
ATOM 873 C CA . VAL A 1 107 ? 20.882 -1.152 -33.523 1.00 74.38 107 VAL A CA 1
ATOM 874 C C . VAL A 1 107 ? 22.205 -1.439 -34.227 1.00 74.38 107 VAL A C 1
ATOM 876 O O . VAL A 1 107 ? 22.581 -0.667 -35.109 1.00 74.38 107 VAL A O 1
ATOM 879 N N . GLU A 1 108 ? 22.894 -2.520 -33.868 1.00 79.44 108 GLU A N 1
ATOM 880 C CA . GLU A 1 108 ? 24.120 -2.959 -34.532 1.00 79.44 108 GLU A CA 1
ATOM 881 C C . GLU A 1 108 ? 23.855 -3.283 -36.005 1.00 79.44 108 GLU A C 1
ATOM 883 O O . GLU A 1 108 ? 24.452 -2.632 -36.864 1.00 79.44 108 GLU A O 1
ATOM 888 N N . ASP A 1 109 ? 22.858 -4.125 -36.292 1.00 83.62 109 ASP A N 1
ATOM 889 C CA . ASP A 1 109 ? 22.427 -4.470 -37.652 1.00 83.62 109 ASP A CA 1
ATOM 890 C C . ASP A 1 109 ? 22.076 -3.221 -38.470 1.00 83.62 109 ASP A C 1
ATOM 892 O O . ASP A 1 109 ? 22.475 -3.055 -39.627 1.00 83.62 109 ASP A O 1
ATOM 896 N N . ARG A 1 110 ? 21.338 -2.283 -37.862 1.00 79.50 110 ARG A N 1
ATOM 897 C CA . ARG A 1 110 ? 20.908 -1.070 -38.560 1.00 79.50 110 ARG A CA 1
ATOM 898 C C . ARG A 1 110 ? 22.052 -0.089 -38.805 1.00 79.50 110 ARG A C 1
ATOM 900 O O . ARG A 1 110 ? 22.023 0.635 -39.804 1.00 79.50 110 ARG A O 1
ATOM 907 N N . LEU A 1 111 ? 23.029 -0.025 -37.901 1.00 79.25 111 LEU A N 1
ATOM 908 C CA . LEU A 1 111 ? 24.235 0.776 -38.089 1.00 79.25 111 LEU A CA 1
ATOM 909 C C . LEU A 1 111 ? 25.133 0.151 -39.155 1.00 79.25 111 LEU A C 1
ATOM 911 O O . LEU A 1 111 ? 25.589 0.894 -40.020 1.00 79.25 111 LEU A O 1
ATOM 915 N N . ASP A 1 112 ? 25.293 -1.172 -39.171 1.00 83.69 112 ASP A N 1
ATOM 916 C CA . ASP A 1 112 ? 26.014 -1.893 -40.225 1.00 83.69 112 ASP A CA 1
ATOM 917 C C . ASP A 1 112 ? 25.403 -1.630 -41.602 1.00 83.69 112 ASP A C 1
ATOM 919 O O . ASP A 1 112 ? 26.102 -1.251 -42.545 1.00 83.69 112 ASP A O 1
ATOM 923 N N . GLU A 1 113 ? 24.079 -1.734 -41.731 1.00 84.56 113 GLU A N 1
ATOM 924 C CA . GLU A 1 113 ? 23.377 -1.377 -42.966 1.00 84.56 113 GLU A CA 1
ATOM 925 C C . GLU A 1 113 ? 23.639 0.075 -43.388 1.00 84.56 113 GLU A C 1
ATOM 927 O O . GLU A 1 113 ? 23.777 0.366 -44.579 1.00 84.56 113 GLU A O 1
ATOM 932 N N . LEU A 1 114 ? 23.699 1.002 -42.431 1.00 80.69 114 LEU A N 1
ATOM 933 C CA . LEU A 1 114 ? 23.915 2.420 -42.702 1.00 80.69 114 LEU A CA 1
ATOM 934 C C . LEU A 1 114 ? 25.362 2.700 -43.124 1.00 80.69 114 LEU A C 1
ATOM 936 O O . LEU A 1 114 ? 25.575 3.450 -44.078 1.00 80.69 114 LEU A O 1
ATOM 940 N N . VAL A 1 115 ? 26.344 2.066 -42.475 1.00 80.38 115 VAL A N 1
ATOM 941 C CA . VAL A 1 115 ? 27.757 2.108 -42.879 1.00 80.38 115 VAL A CA 1
ATOM 942 C C . VAL A 1 115 ? 27.901 1.566 -44.297 1.00 80.38 115 VAL A C 1
ATOM 944 O O . VAL A 1 115 ? 28.433 2.266 -45.160 1.00 80.38 115 VAL A O 1
ATOM 947 N N . ASN A 1 116 ? 27.336 0.391 -44.576 1.00 82.19 116 ASN A N 1
ATOM 948 C CA . ASN A 1 116 ? 27.378 -0.234 -45.897 1.00 82.19 116 ASN A CA 1
ATOM 949 C C . ASN A 1 116 ? 26.730 0.651 -46.973 1.00 82.19 116 ASN A C 1
ATOM 951 O O . ASN A 1 116 ? 27.319 0.879 -48.029 1.00 82.19 116 ASN A O 1
ATOM 955 N N . GLN A 1 117 ? 25.569 1.253 -46.694 1.00 82.50 117 GLN A N 1
ATOM 956 C CA . GLN A 1 117 ? 24.917 2.178 -47.628 1.00 82.50 117 GLN A CA 1
ATOM 957 C C . GLN A 1 117 ? 25.744 3.436 -47.902 1.00 82.50 117 GLN A C 1
ATOM 959 O O . GLN A 1 117 ? 25.756 3.918 -49.035 1.00 82.50 117 GLN A O 1
ATOM 964 N N . VAL A 1 118 ? 26.416 3.990 -46.891 1.00 78.25 118 VAL A N 1
ATOM 965 C CA . VAL A 1 118 ? 27.275 5.169 -47.061 1.00 78.25 118 VAL A CA 1
ATOM 966 C C . VAL A 1 118 ? 28.520 4.815 -47.874 1.00 78.25 118 VAL A C 1
ATOM 968 O O . VAL A 1 118 ? 28.885 5.559 -48.785 1.00 78.25 118 VAL A O 1
ATOM 971 N N . VAL A 1 119 ? 29.137 3.667 -47.603 1.00 78.56 119 VAL A N 1
ATOM 972 C CA . VAL A 1 119 ? 30.304 3.182 -48.349 1.00 78.56 119 VAL A CA 1
ATOM 973 C C . VAL A 1 119 ? 29.951 2.934 -49.817 1.00 78.56 119 VAL A C 1
ATOM 975 O O . VAL A 1 119 ? 30.628 3.458 -50.702 1.00 78.56 119 VAL A O 1
ATOM 978 N N . GLU A 1 120 ? 28.859 2.215 -50.087 1.00 79.75 120 GLU A N 1
ATOM 979 C CA . GLU A 1 120 ? 28.457 1.842 -51.447 1.00 79.75 120 GLU A CA 1
ATOM 980 C C . GLU A 1 120 ? 27.884 3.013 -52.259 1.00 79.75 120 GLU A C 1
ATOM 982 O O . GLU A 1 120 ? 28.224 3.174 -53.432 1.00 79.75 120 GLU A O 1
ATOM 987 N N . LYS A 1 121 ? 27.007 3.842 -51.671 1.00 74.50 121 LYS A N 1
ATOM 988 C CA . LYS A 1 121 ? 26.267 4.874 -52.428 1.00 74.50 121 LYS A CA 1
ATOM 989 C C . LYS A 1 121 ? 26.974 6.217 -52.502 1.00 74.50 121 LYS A C 1
ATOM 991 O O . LYS A 1 121 ? 26.774 6.941 -53.475 1.00 74.50 121 LYS A O 1
ATOM 996 N N . LEU A 1 122 ? 27.755 6.581 -51.485 1.00 68.50 122 LEU A N 1
ATOM 997 C CA . LEU A 1 122 ? 28.441 7.878 -51.441 1.00 68.50 122 LEU A CA 1
ATOM 998 C C . LEU A 1 122 ? 29.912 7.779 -51.862 1.00 68.50 122 LEU A C 1
ATOM 1000 O O . LEU A 1 122 ? 30.589 8.805 -51.873 1.00 68.50 122 LEU A O 1
ATOM 1004 N N . MET A 1 123 ? 30.399 6.576 -52.212 1.00 64.62 123 MET A N 1
ATOM 1005 C CA . MET A 1 123 ? 31.822 6.293 -52.457 1.00 64.62 123 MET A CA 1
ATOM 1006 C C . MET A 1 123 ? 32.701 6.926 -51.376 1.00 64.62 123 MET A C 1
ATOM 1008 O O . MET A 1 123 ? 33.670 7.640 -51.652 1.00 64.62 123 MET A O 1
ATOM 1012 N N . ALA A 1 124 ? 32.291 6.732 -50.122 1.00 64.06 124 ALA A N 1
ATOM 1013 C CA . ALA A 1 124 ? 32.953 7.335 -48.985 1.00 64.06 124 ALA A CA 1
ATOM 1014 C C . ALA A 1 124 ? 34.410 6.856 -48.931 1.00 64.06 124 ALA A C 1
ATOM 1016 O O . ALA A 1 124 ? 34.691 5.659 -48.927 1.00 64.06 124 ALA A O 1
ATOM 1017 N N . GLY A 1 125 ? 35.351 7.803 -48.913 1.00 70.94 125 GLY A N 1
ATOM 1018 C CA . GLY A 1 125 ? 36.766 7.477 -48.766 1.00 70.94 125 GLY A CA 1
ATOM 1019 C C . GLY A 1 125 ? 37.051 6.821 -47.412 1.00 70.94 125 GLY A C 1
ATOM 1020 O O . GLY A 1 125 ? 36.343 7.059 -46.435 1.00 70.94 125 GLY A O 1
ATOM 1021 N N . GLU A 1 126 ? 38.150 6.072 -47.338 1.00 75.50 126 GLU A N 1
ATOM 1022 C CA . GLU A 1 126 ? 38.582 5.256 -46.187 1.00 75.50 126 GLU A CA 1
ATOM 1023 C C . GLU A 1 126 ? 38.514 5.990 -44.828 1.00 75.50 126 GLU A C 1
ATOM 1025 O O . GLU A 1 126 ? 38.175 5.418 -43.793 1.00 75.50 126 GLU A O 1
ATOM 1030 N N . LYS A 1 127 ? 38.754 7.308 -44.833 1.00 79.25 127 LYS A N 1
ATOM 1031 C CA . LYS A 1 127 ? 38.676 8.168 -43.644 1.00 79.25 127 LYS A CA 1
ATOM 1032 C C . LYS A 1 127 ? 37.256 8.320 -43.079 1.00 79.25 127 LYS A C 1
ATOM 1034 O O . LYS A 1 127 ? 37.111 8.394 -41.862 1.00 79.25 127 LYS A O 1
ATOM 1039 N N . ILE A 1 128 ? 36.235 8.404 -43.933 1.00 77.62 128 ILE A N 1
ATOM 1040 C CA . ILE A 1 128 ? 34.828 8.551 -43.522 1.00 77.62 128 ILE A CA 1
ATOM 1041 C C . ILE A 1 128 ? 34.309 7.211 -42.995 1.00 77.62 128 ILE A C 1
ATOM 1043 O O . ILE A 1 128 ? 33.696 7.175 -41.930 1.00 77.62 128 ILE A O 1
ATOM 1047 N N . THR A 1 129 ? 34.640 6.113 -43.676 1.00 77.81 129 THR A N 1
ATOM 1048 C CA . THR A 1 129 ? 34.304 4.749 -43.243 1.00 77.81 129 THR A CA 1
ATOM 1049 C C . THR A 1 129 ? 34.887 4.451 -41.865 1.00 77.81 129 THR A C 1
ATOM 1051 O O . THR A 1 129 ? 34.152 4.115 -40.942 1.00 77.81 129 THR A O 1
ATOM 1054 N N . SER A 1 130 ? 36.179 4.734 -41.663 1.00 81.00 130 SER A N 1
ATOM 1055 C CA . SER A 1 130 ? 36.836 4.537 -40.364 1.00 81.00 130 SER A CA 1
ATOM 1056 C C . SER A 1 130 ? 36.223 5.372 -39.227 1.00 81.00 130 SER A C 1
ATOM 1058 O O . SER A 1 130 ? 36.262 4.975 -38.061 1.00 81.00 130 SER A O 1
ATOM 1060 N N . GLN A 1 131 ? 35.681 6.557 -39.526 1.00 82.56 131 GLN A N 1
ATOM 1061 C CA . GLN A 1 131 ? 34.993 7.378 -38.525 1.00 82.56 131 GLN A CA 1
ATOM 1062 C C . GLN A 1 131 ? 33.622 6.806 -38.159 1.00 82.56 131 GLN A C 1
ATOM 1064 O O . GLN A 1 131 ? 33.262 6.821 -36.981 1.00 82.56 131 GLN A O 1
ATOM 1069 N N . LEU A 1 132 ? 32.887 6.289 -39.143 1.00 79.69 132 LEU A N 1
ATOM 1070 C CA . LEU A 1 132 ? 31.583 5.670 -38.933 1.00 79.69 132 LEU A CA 1
ATOM 1071 C C . LEU A 1 132 ? 31.692 4.367 -38.137 1.00 79.69 132 LEU A C 1
ATOM 1073 O O . LEU A 1 132 ? 30.967 4.209 -37.161 1.00 79.69 132 LEU A O 1
ATOM 1077 N N . GLU A 1 133 ? 32.659 3.507 -38.457 1.00 81.88 133 GLU A N 1
ATOM 1078 C CA . GLU A 1 133 ? 32.928 2.273 -37.701 1.00 81.88 133 GLU A CA 1
ATOM 1079 C C . GLU A 1 133 ? 33.297 2.568 -36.238 1.00 81.88 133 GLU A C 1
ATOM 1081 O O . GLU A 1 133 ? 32.815 1.922 -35.309 1.00 81.88 133 GLU A O 1
ATOM 1086 N N . LYS A 1 134 ? 34.120 3.600 -35.993 1.00 86.00 134 LYS A N 1
ATOM 1087 C CA . LYS A 1 134 ? 34.456 4.035 -34.624 1.00 86.00 134 LYS A CA 1
ATOM 1088 C C . LYS A 1 134 ? 33.242 4.563 -33.868 1.00 86.00 134 LYS A C 1
ATOM 1090 O O . LYS A 1 134 ? 33.121 4.315 -32.669 1.00 86.00 134 LYS A O 1
ATOM 1095 N N . PHE A 1 135 ? 32.376 5.313 -34.546 1.00 84.06 135 PHE A N 1
ATOM 1096 C CA . PHE A 1 135 ? 31.136 5.814 -33.963 1.00 84.06 135 PHE A CA 1
ATOM 1097 C C . PHE A 1 135 ? 30.182 4.664 -33.623 1.00 84.06 135 PHE A C 1
ATOM 1099 O O . PHE A 1 135 ? 29.683 4.613 -32.501 1.00 84.06 135 PHE A O 1
ATOM 1106 N N . GLN A 1 136 ? 29.998 3.716 -34.542 1.00 81.75 136 GLN A N 1
ATOM 1107 C CA . GLN A 1 136 ? 29.209 2.507 -34.326 1.00 81.75 136 GLN A CA 1
ATOM 1108 C C . GLN A 1 136 ? 29.730 1.719 -33.123 1.00 81.75 136 GLN A C 1
ATOM 1110 O O . GLN A 1 136 ? 28.982 1.490 -32.180 1.00 81.75 136 GLN A O 1
ATOM 1115 N N . ALA A 1 137 ? 31.028 1.408 -33.080 1.00 84.12 137 ALA A N 1
ATOM 1116 C CA . ALA A 1 137 ? 31.621 0.666 -31.970 1.00 84.12 137 ALA A CA 1
ATOM 1117 C C . ALA A 1 137 ? 31.445 1.375 -30.611 1.00 84.12 137 ALA A C 1
ATOM 1119 O O . ALA A 1 137 ? 31.231 0.722 -29.585 1.00 84.12 137 ALA A O 1
ATOM 1120 N N . ALA A 1 138 ? 31.525 2.710 -30.580 1.00 85.38 138 ALA A N 1
ATOM 1121 C CA . ALA A 1 138 ? 31.273 3.490 -29.370 1.00 85.38 138 ALA A CA 1
ATOM 1122 C C . ALA A 1 138 ? 29.794 3.442 -28.946 1.00 85.38 138 ALA A C 1
ATOM 1124 O O . ALA A 1 138 ? 29.506 3.250 -27.764 1.00 85.38 138 A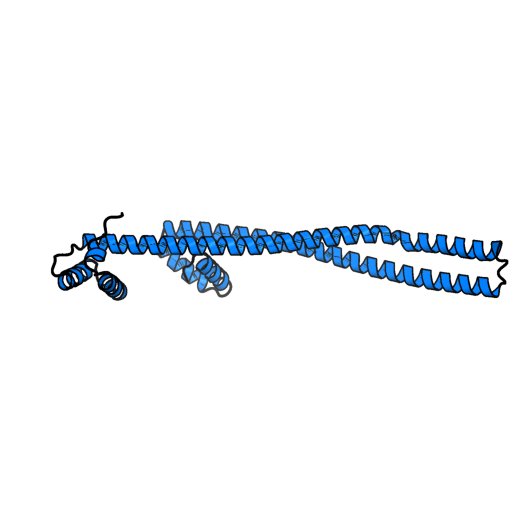LA A O 1
ATOM 1125 N N . MET A 1 139 ? 28.870 3.569 -29.903 1.00 79.00 139 MET A N 1
ATOM 1126 C CA . MET A 1 139 ? 27.426 3.494 -29.671 1.00 79.00 139 MET A CA 1
ATOM 1127 C C . MET A 1 139 ? 26.992 2.110 -29.183 1.00 79.00 139 MET A C 1
ATOM 1129 O O . MET A 1 139 ? 26.316 2.022 -28.159 1.00 79.00 139 MET A O 1
ATOM 1133 N N . THR A 1 140 ? 27.429 1.036 -29.845 1.00 78.81 140 THR A N 1
ATOM 1134 C CA . THR A 1 140 ? 27.133 -0.350 -29.448 1.00 78.81 140 THR A CA 1
ATOM 1135 C C . THR A 1 140 ? 27.651 -0.639 -28.039 1.00 78.81 140 THR A C 1
ATOM 1137 O O . THR A 1 140 ? 26.951 -1.232 -27.220 1.00 78.81 140 THR A O 1
ATOM 1140 N N . ARG A 1 141 ? 28.854 -0.156 -27.694 1.00 84.06 141 ARG A N 1
ATOM 1141 C CA . ARG A 1 141 ? 29.412 -0.315 -26.342 1.00 84.06 141 ARG A CA 1
ATOM 1142 C C . ARG A 1 141 ? 28.572 0.388 -25.272 1.00 84.06 141 ARG A C 1
ATOM 1144 O O . ARG A 1 141 ? 28.326 -0.204 -24.221 1.00 84.06 141 ARG A O 1
ATOM 1151 N N . GLU A 1 142 ? 28.158 1.631 -25.507 1.00 81.75 142 GLU A N 1
ATOM 1152 C CA . GLU A 1 142 ? 27.310 2.363 -24.557 1.00 81.75 142 GLU A CA 1
ATOM 1153 C C . GLU A 1 142 ? 25.910 1.744 -24.442 1.00 81.75 142 GLU A C 1
ATOM 1155 O O . GLU A 1 142 ? 25.399 1.607 -23.331 1.00 81.75 142 GLU A O 1
ATOM 1160 N N . LEU A 1 143 ? 25.315 1.285 -25.548 1.00 75.69 143 LEU A N 1
ATOM 1161 C CA . LEU A 1 143 ? 24.032 0.574 -25.532 1.00 75.69 143 LEU A CA 1
ATOM 1162 C C . LEU A 1 143 ? 24.100 -0.710 -24.706 1.00 75.69 143 LEU A C 1
ATOM 1164 O O . LEU A 1 143 ? 23.293 -0.885 -23.796 1.00 75.69 143 LEU A O 1
ATOM 1168 N N . ASN A 1 144 ? 25.109 -1.551 -24.941 1.00 75.06 144 ASN A N 1
ATOM 1169 C CA . ASN A 1 144 ? 25.320 -2.774 -24.166 1.00 75.06 144 ASN A CA 1
ATOM 1170 C C . ASN A 1 144 ? 25.492 -2.486 -22.671 1.00 75.06 144 ASN A C 1
ATOM 1172 O O . ASN A 1 144 ? 24.901 -3.157 -21.825 1.00 75.06 144 ASN A O 1
ATOM 1176 N N . ARG A 1 145 ? 26.249 -1.439 -22.322 1.00 82.56 145 ARG A N 1
ATOM 1177 C CA . ARG A 1 145 ? 26.376 -1.001 -20.929 1.00 82.56 145 ARG A CA 1
ATOM 1178 C C . ARG A 1 145 ? 25.017 -0.619 -20.333 1.00 82.56 145 ARG A C 1
ATOM 1180 O O . ARG A 1 145 ? 24.719 -1.012 -19.206 1.00 82.56 145 ARG A O 1
ATOM 1187 N N . LYS A 1 146 ? 24.194 0.133 -21.067 1.00 75.81 146 LYS A N 1
ATOM 1188 C CA . LYS A 1 146 ? 22.870 0.559 -20.596 1.00 75.81 146 LYS A CA 1
ATOM 1189 C C . LYS A 1 146 ? 21.879 -0.589 -20.461 1.00 75.81 146 LYS A C 1
ATOM 1191 O O . LYS A 1 146 ? 21.140 -0.597 -19.482 1.00 75.81 146 LYS A O 1
ATOM 1196 N N . VAL A 1 147 ? 21.909 -1.576 -21.352 1.00 71.19 147 VAL A N 1
ATOM 1197 C CA . VAL A 1 147 ? 21.093 -2.795 -21.223 1.00 71.19 147 VAL A CA 1
ATOM 1198 C C . VAL A 1 147 ? 21.471 -3.585 -19.967 1.00 71.19 147 VAL A C 1
ATOM 1200 O O . VAL A 1 147 ? 20.592 -4.016 -19.222 1.00 71.19 147 VAL A O 1
ATOM 1203 N N . ILE A 1 148 ? 22.762 -3.686 -19.639 1.00 72.25 148 ILE A N 1
ATOM 1204 C CA . ILE A 1 148 ? 23.212 -4.331 -18.393 1.00 72.25 148 ILE A CA 1
ATOM 1205 C C . ILE A 1 148 ? 22.734 -3.555 -17.152 1.00 72.25 148 ILE A C 1
ATOM 1207 O O . ILE A 1 148 ? 22.232 -4.161 -16.203 1.00 72.25 148 ILE A O 1
ATOM 1211 N N . GLU A 1 149 ? 22.854 -2.222 -17.150 1.00 75.88 149 GLU A N 1
ATOM 1212 C CA . GLU A 1 149 ? 22.352 -1.371 -16.054 1.00 75.88 149 GLU A CA 1
ATOM 1213 C C . GLU A 1 149 ? 20.834 -1.556 -15.859 1.00 75.88 149 GLU A C 1
ATOM 1215 O O . GLU A 1 149 ? 20.359 -1.732 -14.736 1.00 75.88 149 GLU A O 1
ATOM 1220 N N . ILE A 1 150 ? 20.082 -1.600 -16.959 1.00 66.62 150 ILE A N 1
ATOM 1221 C CA . ILE A 1 150 ? 18.644 -1.879 -16.981 1.00 66.62 150 ILE A CA 1
ATOM 1222 C C . ILE A 1 150 ? 18.325 -3.274 -16.431 1.00 66.62 150 ILE A C 1
ATOM 1224 O O . ILE A 1 150 ? 17.413 -3.423 -15.621 1.00 66.62 150 ILE A O 1
ATOM 1228 N N . THR A 1 151 ? 19.089 -4.293 -16.820 1.00 64.62 151 THR A N 1
ATOM 1229 C CA . THR A 1 151 ? 18.901 -5.673 -16.351 1.00 64.62 151 THR A CA 1
ATOM 1230 C C . THR A 1 151 ? 19.096 -5.771 -14.836 1.00 64.62 151 THR A C 1
ATOM 1232 O O . THR A 1 151 ? 18.327 -6.440 -14.140 1.00 64.62 151 THR A O 1
ATOM 1235 N N . SER A 1 152 ? 20.092 -5.057 -14.301 1.00 71.00 152 SER A N 1
ATOM 1236 C CA . SER A 1 152 ? 20.312 -4.953 -12.855 1.00 71.00 152 SER A CA 1
ATOM 1237 C C . SER A 1 152 ? 19.129 -4.285 -12.151 1.00 71.00 152 SER A C 1
ATOM 1239 O O . SER A 1 152 ? 18.613 -4.825 -11.173 1.00 71.00 152 SER A O 1
ATOM 1241 N N . LEU A 1 153 ? 18.642 -3.159 -12.683 1.00 70.00 153 LEU A N 1
ATOM 1242 C CA . LEU A 1 153 ? 17.458 -2.471 -12.157 1.00 70.00 153 LEU A CA 1
ATOM 1243 C C . LEU A 1 153 ? 16.210 -3.363 -12.198 1.00 70.00 153 LEU A C 1
ATOM 1245 O O . LEU A 1 153 ? 15.425 -3.377 -11.253 1.00 70.00 153 LEU A O 1
ATOM 1249 N N . ASN A 1 154 ? 16.044 -4.158 -13.254 1.00 63.81 154 ASN A N 1
ATOM 1250 C CA . ASN A 1 154 ? 14.964 -5.135 -13.372 1.00 63.81 154 ASN A CA 1
ATOM 1251 C C . ASN A 1 154 ? 15.002 -6.187 -12.266 1.00 63.81 154 ASN A C 1
ATOM 1253 O O . ASN A 1 154 ? 13.962 -6.556 -11.715 1.00 63.81 154 ASN A O 1
ATOM 1257 N N . ARG A 1 155 ? 16.195 -6.677 -11.925 1.00 72.44 155 ARG A N 1
ATOM 1258 C CA . ARG A 1 155 ? 16.363 -7.628 -10.827 1.00 72.44 155 ARG A CA 1
ATOM 1259 C C . ARG A 1 155 ? 15.960 -7.007 -9.491 1.00 72.44 155 ARG A C 1
ATOM 1261 O O . ARG A 1 155 ? 15.187 -7.620 -8.758 1.00 72.44 155 ARG A O 1
ATOM 1268 N N . GLU A 1 156 ? 16.419 -5.790 -9.214 1.00 72.25 156 GLU A N 1
ATOM 1269 C CA . GLU A 1 156 ? 16.052 -5.053 -7.998 1.00 72.25 156 GLU A CA 1
ATOM 1270 C C . GLU A 1 156 ? 14.542 -4.780 -7.930 1.00 72.25 156 GLU A C 1
ATOM 1272 O O . GLU A 1 156 ? 13.918 -4.966 -6.885 1.00 72.25 156 GLU A O 1
ATOM 1277 N N . LEU A 1 157 ? 13.919 -4.421 -9.057 1.00 65.56 157 LEU A N 1
ATOM 1278 C CA . LEU A 1 157 ? 12.471 -4.230 -9.155 1.00 65.56 157 LEU A CA 1
ATOM 1279 C C . LEU A 1 157 ? 11.692 -5.522 -8.879 1.00 65.56 157 LEU A C 1
ATOM 1281 O O . LEU A 1 157 ? 10.685 -5.485 -8.167 1.00 65.56 157 LEU A O 1
ATOM 1285 N N . ARG A 1 158 ? 12.155 -6.671 -9.389 1.00 66.25 158 ARG A N 1
ATOM 1286 C CA . ARG A 1 158 ? 11.551 -7.984 -9.100 1.00 66.25 158 ARG A CA 1
ATOM 1287 C C . ARG A 1 158 ? 11.665 -8.343 -7.617 1.00 66.25 158 ARG A C 1
ATOM 1289 O O . ARG A 1 158 ? 10.709 -8.862 -7.044 1.00 66.25 158 ARG A O 1
ATOM 1296 N N . GLU A 1 159 ? 12.805 -8.072 -6.987 1.00 75.06 159 GLU A N 1
ATOM 1297 C CA . GLU A 1 159 ? 13.003 -8.307 -5.550 1.00 75.06 159 GLU A CA 1
ATOM 1298 C C . GLU A 1 159 ? 12.112 -7.390 -4.699 1.00 75.06 159 GLU A C 1
ATOM 1300 O O . GLU A 1 159 ? 11.439 -7.866 -3.782 1.00 75.06 159 GLU A O 1
ATOM 1305 N N . ASN A 1 160 ? 12.008 -6.110 -5.060 1.00 71.62 160 ASN A N 1
ATOM 1306 C CA . ASN A 1 160 ? 11.110 -5.162 -4.401 1.00 71.62 160 ASN A CA 1
ATOM 1307 C C . ASN A 1 160 ? 9.638 -5.587 -4.541 1.00 71.62 160 ASN A C 1
ATOM 1309 O O . ASN A 1 160 ? 8.892 -5.625 -3.566 1.00 71.62 160 ASN A O 1
ATOM 1313 N N . SER A 1 161 ? 9.229 -6.023 -5.734 1.00 64.25 161 SER A N 1
ATOM 1314 C CA . SER A 1 161 ? 7.882 -6.543 -5.963 1.00 64.25 161 SER A CA 1
ATOM 1315 C C . SER A 1 161 ? 7.550 -7.754 -5.085 1.00 64.25 161 SER A C 1
ATOM 1317 O O . SER A 1 161 ? 6.429 -7.842 -4.583 1.00 64.25 161 SER A O 1
ATOM 1319 N N . LYS A 1 162 ? 8.490 -8.692 -4.902 1.00 73.25 162 LYS A N 1
ATOM 1320 C CA . LYS A 1 162 ? 8.301 -9.838 -3.997 1.00 73.25 162 LYS A CA 1
ATOM 1321 C C . LYS A 1 162 ? 8.155 -9.376 -2.551 1.00 73.25 162 LYS A C 1
ATOM 1323 O O . LYS A 1 162 ? 7.228 -9.797 -1.871 1.00 73.25 162 LYS A O 1
ATOM 1328 N N . PHE A 1 163 ? 9.012 -8.455 -2.116 1.00 73.38 163 PHE A N 1
ATOM 1329 C CA . PHE A 1 163 ? 8.931 -7.871 -0.781 1.00 73.38 163 PHE A CA 1
ATOM 1330 C C . PHE A 1 163 ? 7.575 -7.196 -0.518 1.00 73.38 163 PHE A C 1
ATOM 1332 O O . PHE A 1 163 ? 6.981 -7.402 0.538 1.00 73.38 163 PHE A O 1
ATOM 1339 N N . LEU A 1 164 ? 7.053 -6.427 -1.479 1.00 66.94 164 LEU A N 1
ATOM 1340 C CA . LEU A 1 164 ? 5.740 -5.787 -1.357 1.00 66.94 164 LEU A CA 1
ATOM 1341 C C . LEU A 1 164 ? 4.596 -6.806 -1.275 1.00 66.94 164 LEU A C 1
ATOM 1343 O O . LEU A 1 164 ? 3.648 -6.599 -0.515 1.00 66.94 164 LEU A O 1
ATOM 1347 N N . ALA A 1 165 ? 4.679 -7.908 -2.025 1.00 69.19 165 ALA A N 1
ATOM 1348 C CA . ALA A 1 165 ? 3.697 -8.986 -1.954 1.00 69.19 165 ALA A CA 1
ATOM 1349 C C . ALA A 1 165 ? 3.694 -9.665 -0.573 1.00 69.19 165 ALA A C 1
ATOM 1351 O O . ALA A 1 165 ? 2.625 -9.814 0.023 1.00 69.19 165 ALA A O 1
ATOM 1352 N N . ASP A 1 166 ? 4.872 -9.980 -0.031 1.00 73.31 166 ASP A N 1
ATOM 1353 C CA . ASP A 1 166 ? 5.019 -10.564 1.308 1.00 73.31 166 ASP A CA 1
ATOM 1354 C C . ASP A 1 166 ? 4.531 -9.601 2.402 1.00 73.31 166 ASP A C 1
ATOM 1356 O O . ASP A 1 166 ? 3.859 -9.996 3.358 1.00 73.31 166 ASP A O 1
ATOM 1360 N N . LEU A 1 167 ? 4.842 -8.308 2.270 1.00 71.19 167 LEU A N 1
ATOM 1361 C CA . LEU A 1 167 ? 4.393 -7.284 3.212 1.00 71.19 167 LEU A CA 1
ATOM 1362 C C . LEU A 1 167 ? 2.865 -7.161 3.207 1.00 71.19 167 LEU A C 1
ATOM 1364 O O . LEU A 1 167 ? 2.258 -7.042 4.273 1.00 71.19 167 LEU A O 1
ATOM 1368 N N . ARG A 1 168 ? 2.239 -7.249 2.027 1.00 66.62 168 ARG A N 1
ATOM 1369 C CA . ARG A 1 168 ? 0.780 -7.272 1.875 1.00 66.62 168 ARG A CA 1
ATOM 1370 C C . ARG A 1 168 ? 0.151 -8.462 2.595 1.00 66.62 168 ARG A C 1
ATOM 1372 O O . ARG A 1 168 ? -0.850 -8.289 3.285 1.00 66.62 168 ARG A O 1
ATOM 1379 N N . GLU A 1 169 ? 0.719 -9.653 2.429 1.00 72.50 169 GLU A N 1
ATOM 1380 C CA . GLU A 1 169 ? 0.232 -10.871 3.082 1.00 72.50 169 GLU A CA 1
ATOM 1381 C C . GLU A 1 169 ? 0.304 -10.743 4.608 1.00 72.50 169 GLU A C 1
ATOM 1383 O O . GLU A 1 169 ? -0.706 -10.903 5.291 1.00 72.50 169 GLU A O 1
ATOM 1388 N N . ARG A 1 170 ? 1.451 -10.308 5.141 1.00 71.81 170 ARG A N 1
ATOM 1389 C CA . ARG A 1 170 ? 1.618 -10.084 6.586 1.00 71.81 170 ARG A CA 1
ATOM 1390 C C . ARG A 1 170 ? 0.688 -9.008 7.140 1.00 71.81 170 ARG A C 1
ATOM 1392 O O . ARG A 1 170 ? 0.189 -9.143 8.255 1.00 71.81 170 ARG A O 1
ATOM 1399 N N . ALA A 1 171 ? 0.451 -7.933 6.390 1.00 68.50 171 ALA A N 1
ATOM 1400 C CA . ALA A 1 171 ? -0.487 -6.888 6.794 1.00 68.50 171 ALA A CA 1
ATOM 1401 C C . ALA A 1 171 ? -1.925 -7.427 6.882 1.00 68.50 171 ALA A C 1
ATOM 1403 O O . ALA A 1 171 ? -2.656 -7.097 7.818 1.00 68.50 171 ALA A O 1
ATOM 1404 N N . PHE A 1 172 ? -2.315 -8.294 5.946 1.00 71.31 172 PHE A N 1
ATOM 1405 C CA . PHE A 1 172 ? -3.611 -8.963 5.972 1.00 71.31 172 PHE A CA 1
ATOM 1406 C C . PHE A 1 172 ? -3.738 -9.936 7.154 1.00 71.31 172 PHE A C 1
ATOM 1408 O O . PHE A 1 172 ? -4.727 -9.878 7.885 1.00 71.31 172 PHE A O 1
ATOM 1415 N N . GLU A 1 173 ? -2.726 -10.769 7.407 1.00 72.88 173 GLU A N 1
ATOM 1416 C CA . GLU A 1 173 ? -2.692 -11.651 8.583 1.00 72.88 173 GLU A CA 1
ATOM 1417 C C . GLU A 1 173 ? -2.814 -10.860 9.889 1.00 72.88 173 GLU A C 1
ATOM 1419 O O . GLU A 1 173 ? -3.600 -11.211 10.771 1.00 72.88 173 GLU A O 1
ATOM 1424 N N . PHE A 1 174 ? -2.085 -9.748 10.002 1.00 74.88 174 PHE A N 1
ATOM 1425 C CA . PHE A 1 174 ? -2.166 -8.875 11.166 1.00 74.88 174 PHE A CA 1
ATOM 1426 C C . PHE A 1 174 ? -3.572 -8.286 11.344 1.00 74.88 174 PHE A C 1
ATOM 1428 O O . PHE A 1 174 ? -4.089 -8.275 12.461 1.00 74.88 174 PHE A O 1
ATOM 1435 N N . SER A 1 175 ? -4.224 -7.865 10.254 1.00 70.69 175 SER A N 1
ATOM 1436 C CA . SER A 1 175 ? -5.619 -7.405 10.277 1.00 70.69 175 SER A CA 1
ATOM 1437 C C . SER A 1 175 ? -6.572 -8.488 10.794 1.00 70.69 175 SER A C 1
ATOM 1439 O O . SER A 1 175 ? -7.437 -8.196 11.620 1.00 70.69 175 SER A O 1
ATOM 1441 N N . LEU A 1 176 ? -6.414 -9.738 10.348 1.00 71.75 176 LEU A N 1
ATOM 1442 C CA . LEU A 1 176 ? -7.232 -10.859 10.821 1.00 71.75 176 LEU A CA 1
ATOM 1443 C C . LEU A 1 176 ? -7.012 -11.142 12.308 1.00 71.75 176 LEU A C 1
ATOM 1445 O O . LEU A 1 176 ? -7.973 -11.357 13.043 1.00 71.75 176 LEU A O 1
ATOM 1449 N N . VAL A 1 177 ? -5.761 -11.105 12.774 1.00 75.62 177 VAL A N 1
ATOM 1450 C CA . VAL A 1 177 ? -5.438 -11.278 14.198 1.00 75.62 177 VAL A CA 1
ATOM 1451 C C . VAL A 1 177 ? -6.050 -10.156 15.035 1.00 75.62 177 VAL A C 1
ATOM 1453 O O . VAL A 1 177 ? -6.603 -10.425 16.100 1.00 75.62 177 VAL A O 1
ATOM 1456 N N . GLN A 1 178 ? -5.996 -8.908 14.564 1.00 70.38 178 GLN A N 1
ATOM 1457 C CA . GLN A 1 178 ? -6.636 -7.787 15.251 1.00 70.38 178 GLN A CA 1
ATOM 1458 C C . GLN A 1 178 ? -8.156 -7.950 15.337 1.00 70.38 178 GLN A C 1
ATOM 1460 O O . GLN A 1 178 ? -8.729 -7.666 16.391 1.00 70.38 178 GLN A O 1
ATOM 1465 N N . GLU A 1 179 ? -8.801 -8.421 14.269 1.00 73.00 179 GLU A N 1
ATOM 1466 C CA . GLU A 1 179 ? -10.242 -8.685 14.251 1.00 73.00 179 GLU A CA 1
ATOM 1467 C C . GLU A 1 179 ? -10.622 -9.850 15.170 1.00 73.00 179 GLU A C 1
ATOM 1469 O O . GLU A 1 179 ? -11.548 -9.715 15.970 1.00 73.00 179 GLU A O 1
ATOM 1474 N N . TYR A 1 180 ? -9.866 -10.950 15.128 1.00 77.69 180 TYR A N 1
ATOM 1475 C CA . TYR A 1 180 ? -10.037 -12.082 16.036 1.00 77.69 180 TYR A CA 1
ATOM 1476 C C . TYR A 1 180 ? -9.912 -11.653 17.500 1.00 77.69 180 TYR A C 1
ATOM 1478 O O . TYR A 1 180 ? -10.786 -11.962 18.307 1.00 77.69 180 TYR A O 1
ATOM 1486 N N . LEU A 1 181 ? -8.849 -10.917 17.842 1.00 75.88 181 LEU A N 1
ATOM 1487 C CA . LEU A 1 181 ? -8.638 -10.420 19.201 1.00 75.88 181 LEU A CA 1
ATOM 1488 C C . LEU A 1 181 ? -9.780 -9.510 19.634 1.00 75.88 181 LEU A C 1
ATOM 1490 O O . LEU A 1 181 ? -10.218 -9.602 20.774 1.00 75.88 181 LEU A O 1
ATOM 1494 N N . SER A 1 182 ? -10.292 -8.670 18.737 1.00 74.69 182 SER A N 1
ATOM 1495 C CA . SER A 1 182 ? -11.413 -7.801 19.072 1.00 74.69 182 SER A CA 1
ATOM 1496 C C . SER A 1 182 ? -12.691 -8.608 19.350 1.00 74.69 182 SER A C 1
ATOM 1498 O O . SER A 1 182 ? -13.311 -8.466 20.401 1.00 74.69 182 SER A O 1
ATOM 1500 N N . LEU A 1 183 ? -13.042 -9.553 18.479 1.00 77.19 183 LEU A N 1
ATOM 1501 C CA . LEU A 1 183 ? -14.181 -10.447 18.712 1.00 77.19 183 LEU A CA 1
ATOM 1502 C C . LEU A 1 183 ? -14.039 -11.236 20.016 1.00 77.19 183 LEU A C 1
ATOM 1504 O O . LEU A 1 183 ? -14.983 -11.318 20.798 1.00 77.19 183 LEU A O 1
ATOM 1508 N N . PHE A 1 184 ? -12.855 -11.793 20.268 1.00 82.38 184 PHE A N 1
ATOM 1509 C CA . PHE A 1 184 ? -12.577 -12.543 21.486 1.00 82.38 184 PHE A CA 1
ATOM 1510 C C . PHE A 1 184 ? -12.747 -11.680 22.736 1.00 82.38 184 PHE A C 1
ATOM 1512 O O . PHE A 1 184 ? -13.379 -12.107 23.695 1.00 82.38 184 PHE A O 1
ATOM 1519 N N . MET A 1 185 ? -12.197 -10.469 22.726 1.00 79.44 185 MET A N 1
ATOM 1520 C CA . MET A 1 185 ? -12.234 -9.565 23.872 1.00 79.44 185 MET A CA 1
ATOM 1521 C C . MET A 1 185 ? -13.658 -9.075 24.161 1.00 79.44 185 MET A C 1
ATOM 1523 O O . MET A 1 185 ? -14.015 -8.955 25.327 1.00 79.44 185 MET A O 1
ATOM 1527 N N . ASP A 1 186 ? -14.490 -8.871 23.134 1.00 77.56 186 ASP A N 1
ATOM 1528 C CA . ASP A 1 186 ? -15.916 -8.554 23.311 1.00 77.56 186 ASP A CA 1
ATOM 1529 C C . ASP A 1 186 ? -16.676 -9.728 23.933 1.00 77.56 186 ASP A C 1
ATOM 1531 O O . ASP A 1 186 ? -17.341 -9.568 24.953 1.00 77.56 186 ASP A O 1
ATOM 1535 N N . LEU A 1 187 ? -16.504 -10.930 23.375 1.00 77.19 187 LEU A N 1
ATOM 1536 C CA . LEU A 1 187 ? -17.131 -12.144 23.902 1.00 77.19 187 LEU A CA 1
ATOM 1537 C C . LEU A 1 187 ? -16.678 -12.456 25.331 1.00 77.19 187 LEU A C 1
ATOM 1539 O O . LEU A 1 187 ? -17.470 -12.930 26.142 1.00 77.19 187 LEU A O 1
ATOM 1543 N N . PHE A 1 188 ? -15.406 -12.210 25.643 1.00 84.44 188 PHE A N 1
ATOM 1544 C CA . PHE A 1 188 ? -14.861 -12.459 26.970 1.00 84.44 188 PHE A CA 1
ATOM 1545 C C . PHE A 1 188 ? -15.407 -11.466 27.995 1.00 84.44 188 PHE A C 1
ATOM 15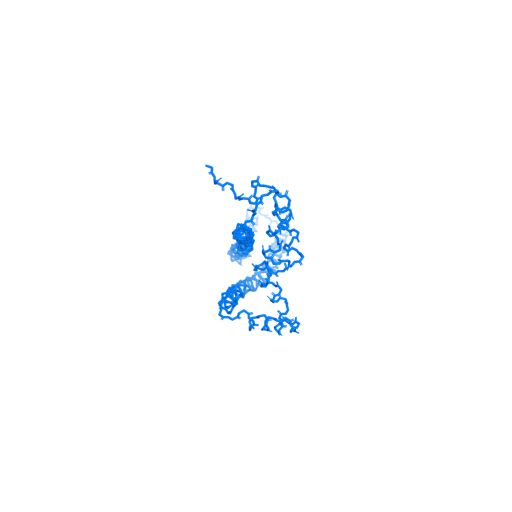47 O O . PHE A 1 188 ? -15.816 -11.879 29.077 1.00 84.44 188 PHE A O 1
ATOM 1554 N N . LYS A 1 189 ? -15.477 -10.182 27.632 1.00 82.12 189 LYS A N 1
ATOM 1555 C CA . LYS A 1 189 ? -16.072 -9.140 28.469 1.00 82.12 189 LYS A CA 1
ATOM 1556 C C . LYS A 1 189 ? -17.544 -9.425 28.776 1.00 82.12 189 LYS A C 1
ATOM 1558 O O . LYS A 1 189 ? -17.953 -9.336 29.929 1.00 82.12 189 LYS A O 1
ATOM 1563 N N . ASP A 1 190 ? -18.310 -9.838 27.766 1.00 80.88 190 ASP A N 1
ATOM 1564 C CA . ASP A 1 190 ? -19.722 -10.207 27.926 1.00 80.88 190 ASP A CA 1
ATOM 1565 C C . ASP A 1 190 ? -19.913 -11.456 28.810 1.00 80.88 190 ASP A C 1
ATOM 1567 O O . ASP A 1 190 ? -20.944 -11.593 29.471 1.00 80.88 190 ASP A O 1
ATOM 1571 N N . ALA A 1 191 ? -18.938 -12.371 28.827 1.00 85.12 191 ALA A N 1
ATOM 1572 C CA . ALA A 1 191 ? -18.982 -13.581 29.643 1.00 85.12 191 ALA A CA 1
ATOM 1573 C C . ALA A 1 191 ? -18.595 -13.333 31.111 1.00 85.12 191 ALA A C 1
ATOM 1575 O O . ALA A 1 191 ? -19.248 -13.871 32.006 1.00 85.12 191 ALA A O 1
ATOM 1576 N N . ASP A 1 192 ? -17.537 -12.552 31.359 1.00 87.25 192 ASP A N 1
ATOM 1577 C CA . ASP A 1 192 ? -17.039 -12.224 32.699 1.00 87.25 192 ASP A CA 1
ATOM 1578 C C . ASP A 1 192 ? -16.225 -10.913 32.684 1.00 87.25 192 ASP A C 1
ATOM 1580 O O . ASP A 1 192 ? -15.027 -10.885 32.381 1.00 87.25 192 ASP A O 1
ATOM 1584 N N . GLU A 1 193 ? -16.888 -9.811 33.042 1.00 83.88 193 GLU A N 1
ATOM 1585 C CA . GLU A 1 193 ? -16.294 -8.470 33.077 1.00 83.88 193 GLU A CA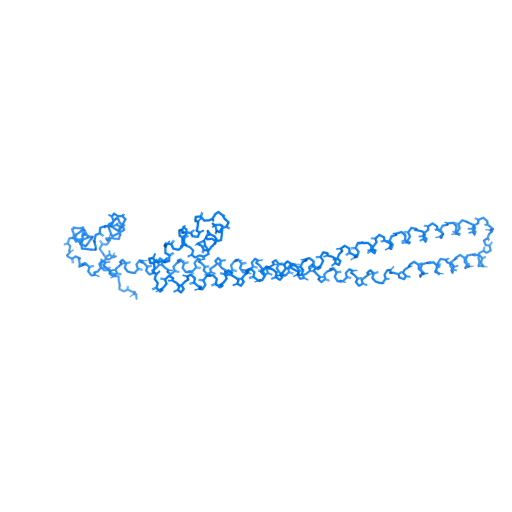 1
ATOM 1586 C C . GLU A 1 193 ? -15.134 -8.370 34.083 1.00 83.88 193 GLU A C 1
ATOM 1588 O O . GLU A 1 193 ? -14.137 -7.697 33.825 1.00 83.88 193 GLU A O 1
ATOM 1593 N N . GLU A 1 194 ? -15.222 -9.041 35.233 1.00 82.25 194 GLU A N 1
ATOM 1594 C CA . GLU A 1 194 ? -14.224 -8.908 36.298 1.00 82.25 194 GLU A CA 1
ATOM 1595 C C . GLU A 1 194 ? -12.932 -9.650 35.920 1.00 82.25 194 GLU A C 1
ATOM 1597 O O . GLU A 1 194 ? -11.825 -9.109 36.040 1.00 82.25 194 GLU A O 1
ATOM 1602 N N . ALA A 1 195 ? -13.067 -10.854 35.355 1.00 81.75 195 ALA A N 1
ATOM 1603 C CA . ALA A 1 195 ? -11.945 -11.604 34.799 1.00 81.75 195 ALA A CA 1
ATOM 1604 C C . ALA A 1 195 ? -11.310 -10.895 33.590 1.00 81.75 195 ALA A C 1
ATOM 1606 O O . ALA A 1 195 ? -10.080 -10.906 33.453 1.00 81.75 195 ALA A O 1
ATOM 1607 N N . TYR A 1 196 ? -12.117 -10.242 32.746 1.00 83.69 196 TYR A N 1
ATOM 1608 C CA . TYR A 1 196 ? -11.645 -9.434 31.620 1.00 83.69 196 TYR A CA 1
ATOM 1609 C C . TYR A 1 196 ? -10.717 -8.303 32.077 1.00 83.69 196 TYR A C 1
ATOM 1611 O O . TYR A 1 196 ? -9.589 -8.196 31.586 1.00 83.69 196 TYR A O 1
ATOM 1619 N N . GLN A 1 197 ? -11.131 -7.511 33.071 1.00 80.88 197 GLN A N 1
ATOM 1620 C CA . GLN A 1 197 ? -10.323 -6.398 33.587 1.00 80.88 197 GLN A CA 1
ATOM 1621 C C . GLN A 1 197 ? -8.976 -6.875 34.152 1.00 80.88 197 GLN A C 1
ATOM 1623 O O . GLN A 1 197 ? -7.926 -6.286 33.872 1.00 80.88 197 GLN A O 1
ATOM 1628 N N . VAL A 1 198 ? -8.973 -7.989 34.891 1.00 85.94 198 VAL A N 1
ATOM 1629 C CA . VAL A 1 198 ? -7.740 -8.585 35.429 1.00 85.94 198 VAL A CA 1
ATOM 1630 C C . VAL A 1 198 ? -6.824 -9.086 34.308 1.00 85.94 198 VAL A C 1
ATOM 1632 O O . VAL A 1 198 ? -5.604 -8.907 34.377 1.00 85.94 198 VAL A O 1
ATOM 1635 N N . ALA A 1 199 ? -7.383 -9.713 33.271 1.00 82.50 199 ALA A N 1
ATOM 1636 C CA . ALA A 1 199 ? -6.617 -10.199 32.129 1.00 82.50 199 ALA A CA 1
ATOM 1637 C C . ALA A 1 199 ? -5.977 -9.045 31.345 1.00 82.50 199 ALA A C 1
ATOM 1639 O O . ALA A 1 199 ? -4.779 -9.092 31.069 1.00 82.50 199 ALA A O 1
ATOM 1640 N N . ILE A 1 200 ? -6.731 -7.979 31.066 1.00 81.31 200 ILE A N 1
ATOM 1641 C CA . ILE A 1 200 ? -6.228 -6.767 30.406 1.00 81.31 200 ILE A CA 1
ATOM 1642 C C . ILE A 1 200 ? -5.062 -6.163 31.180 1.00 81.31 200 ILE A C 1
ATOM 1644 O O . ILE A 1 200 ? -4.015 -5.906 30.591 1.00 81.31 200 ILE A O 1
ATOM 1648 N N . GLN A 1 201 ? -5.206 -5.971 32.494 1.00 79.75 201 GLN A N 1
ATOM 1649 C CA . GLN A 1 201 ? -4.143 -5.389 33.317 1.00 79.75 201 GLN A CA 1
ATOM 1650 C C . GLN A 1 201 ? -2.870 -6.241 33.288 1.00 79.75 201 GLN A C 1
ATOM 1652 O O . GLN A 1 201 ? -1.765 -5.709 33.176 1.00 79.75 201 GLN A O 1
ATOM 1657 N N . LYS A 1 202 ? -3.009 -7.571 33.328 1.00 82.12 202 LYS A N 1
ATOM 1658 C CA . LYS A 1 202 ? -1.869 -8.496 33.235 1.00 82.12 202 LYS A CA 1
ATOM 1659 C C . LYS A 1 202 ? -1.207 -8.486 31.857 1.00 82.12 202 LYS A C 1
ATOM 1661 O O . LYS A 1 202 ? 0.015 -8.578 31.779 1.00 82.12 202 LYS A O 1
ATOM 1666 N N . VAL A 1 203 ? -1.983 -8.371 30.780 1.00 78.88 203 VAL A N 1
ATOM 1667 C CA . VAL A 1 203 ? -1.445 -8.289 29.413 1.00 78.88 203 VAL A CA 1
ATOM 1668 C C . VAL A 1 203 ? -0.779 -6.930 29.175 1.00 78.88 203 VAL A C 1
ATOM 1670 O O . VAL A 1 203 ? 0.321 -6.889 28.629 1.00 78.88 203 VAL A O 1
ATOM 1673 N N . ALA A 1 204 ? -1.379 -5.833 29.644 1.00 73.50 204 ALA A N 1
ATOM 1674 C CA . ALA A 1 204 ? -0.822 -4.481 29.558 1.00 73.50 204 ALA A CA 1
ATOM 1675 C C . ALA A 1 204 ? 0.477 -4.322 30.363 1.00 73.50 204 ALA A C 1
ATOM 1677 O O . ALA A 1 204 ? 1.362 -3.569 29.964 1.00 73.50 204 ALA A O 1
ATOM 1678 N N . ALA A 1 205 ? 0.632 -5.079 31.455 1.00 77.25 205 ALA A N 1
ATOM 1679 C CA . ALA A 1 205 ? 1.871 -5.129 32.227 1.00 77.25 205 ALA A CA 1
ATOM 1680 C C . ALA A 1 205 ? 3.055 -5.734 31.446 1.00 77.25 205 ALA A C 1
ATOM 1682 O O . ALA A 1 205 ? 4.202 -5.596 31.873 1.00 77.25 205 ALA A O 1
ATOM 1683 N N . ASN A 1 206 ? 2.814 -6.393 30.305 1.00 81.31 206 ASN A N 1
ATOM 1684 C CA . ASN A 1 206 ? 3.871 -6.835 29.405 1.00 81.31 206 ASN A CA 1
ATOM 1685 C C . ASN A 1 206 ? 4.221 -5.717 28.397 1.00 81.31 206 ASN A C 1
ATOM 1687 O O . ASN A 1 206 ? 3.413 -5.430 27.509 1.00 81.31 206 ASN A O 1
ATOM 1691 N N . PRO A 1 207 ? 5.448 -5.157 28.424 1.00 72.44 207 PRO A N 1
ATOM 1692 C CA . PRO A 1 207 ? 5.842 -4.041 27.557 1.00 72.44 207 PRO A CA 1
ATOM 1693 C C . PRO A 1 207 ? 5.720 -4.328 26.054 1.00 72.44 207 PRO A C 1
ATOM 1695 O O . PRO A 1 207 ? 5.512 -3.415 25.257 1.00 72.44 207 PRO A O 1
ATOM 1698 N N . ARG A 1 208 ? 5.845 -5.599 25.637 1.00 71.00 208 ARG A N 1
ATOM 1699 C CA . ARG A 1 208 ? 5.668 -5.996 24.229 1.00 71.00 208 ARG A CA 1
ATOM 1700 C C . ARG A 1 208 ? 4.204 -5.998 23.797 1.00 71.00 208 ARG A C 1
ATOM 1702 O O . ARG A 1 208 ? 3.928 -5.749 22.629 1.00 71.00 208 ARG A O 1
ATOM 1709 N N . MET A 1 209 ? 3.292 -6.282 24.721 1.00 71.38 209 MET A N 1
ATOM 1710 C CA . MET A 1 209 ? 1.857 -6.381 24.447 1.00 71.38 209 MET A CA 1
ATOM 1711 C C . MET A 1 209 ? 1.112 -5.081 24.747 1.00 71.38 209 MET A C 1
ATOM 1713 O O . MET A 1 209 ? 0.012 -4.893 24.240 1.00 71.38 209 MET A O 1
ATOM 1717 N N . GLN A 1 210 ? 1.722 -4.159 25.495 1.00 70.38 210 GLN A N 1
ATOM 1718 C CA . GLN A 1 210 ? 1.134 -2.869 25.851 1.00 70.38 210 GLN A CA 1
ATOM 1719 C C . GLN A 1 210 ? 0.628 -2.102 24.622 1.00 70.38 210 GLN A C 1
ATOM 1721 O O . GLN A 1 210 ? -0.532 -1.721 24.579 1.00 70.38 210 GLN A O 1
ATOM 1726 N N . LYS A 1 211 ? 1.436 -2.003 23.556 1.00 69.50 211 LYS A N 1
ATOM 1727 C CA . LYS A 1 211 ? 1.014 -1.348 22.303 1.00 69.50 211 LYS A CA 1
ATOM 1728 C C . LYS A 1 211 ? -0.201 -2.007 21.643 1.00 69.50 211 LYS A C 1
ATOM 1730 O O . LYS A 1 211 ? -0.999 -1.309 21.027 1.00 69.50 211 LYS A O 1
ATOM 1735 N N . LEU A 1 212 ? -0.333 -3.332 21.744 1.00 67.44 212 LEU A N 1
ATOM 1736 C CA . LEU A 1 212 ? -1.485 -4.064 21.209 1.00 67.44 212 LEU A CA 1
ATOM 1737 C C . LEU A 1 212 ? -2.734 -3.810 22.052 1.00 67.44 212 LEU A C 1
ATOM 1739 O O . LEU A 1 212 ? -3.807 -3.618 21.490 1.00 67.44 212 LEU A O 1
ATOM 1743 N N . VAL A 1 213 ? -2.592 -3.774 23.379 1.00 66.69 213 VAL A N 1
ATOM 1744 C CA . VAL A 1 213 ? -3.694 -3.448 24.292 1.00 66.69 213 VAL A CA 1
ATOM 1745 C C . VAL A 1 213 ? -4.149 -2.009 24.086 1.00 66.69 213 VAL A C 1
ATOM 1747 O O . VAL A 1 213 ? -5.341 -1.786 23.921 1.00 66.69 213 VAL A O 1
ATOM 1750 N N . ASP A 1 214 ? -3.219 -1.059 24.002 1.00 68.38 214 ASP A N 1
ATOM 1751 C CA . ASP A 1 214 ? -3.523 0.353 23.769 1.00 68.38 214 ASP A CA 1
ATOM 1752 C C . ASP A 1 214 ? -4.231 0.548 22.425 1.00 68.38 214 ASP A C 1
ATOM 1754 O O . ASP A 1 214 ? -5.258 1.216 22.363 1.00 68.38 214 ASP A O 1
ATOM 1758 N N . GLN A 1 215 ? -3.747 -0.090 21.350 1.00 65.69 215 GLN A N 1
ATOM 1759 C CA . GLN A 1 215 ? -4.427 -0.064 20.052 1.00 65.69 215 GLN A CA 1
ATOM 1760 C C . GLN A 1 215 ? -5.832 -0.671 20.123 1.00 65.69 215 GLN A C 1
ATOM 1762 O O . GLN A 1 215 ? -6.761 -0.103 19.556 1.00 65.69 215 GLN A O 1
ATOM 1767 N N . GLN A 1 216 ? -6.014 -1.792 20.824 1.00 65.19 216 GLN A N 1
ATOM 1768 C CA . GLN A 1 216 ? -7.326 -2.426 20.979 1.00 65.19 216 GLN A CA 1
ATOM 1769 C C . GLN A 1 216 ? -8.286 -1.563 21.811 1.00 65.19 216 GLN A C 1
ATOM 1771 O O . GLN A 1 216 ? -9.432 -1.378 21.410 1.00 65.19 216 GLN A O 1
ATOM 1776 N N . MET A 1 217 ? -7.813 -0.970 22.908 1.00 66.25 217 MET A N 1
ATOM 1777 C CA . MET A 1 217 ? -8.554 -0.003 23.727 1.00 66.25 217 MET A CA 1
ATOM 1778 C C . MET A 1 217 ? -8.982 1.216 22.907 1.00 66.25 217 MET A C 1
ATOM 1780 O O . MET A 1 217 ? -10.130 1.649 22.993 1.00 66.25 217 MET A O 1
ATOM 1784 N N . HIS A 1 218 ? -8.088 1.740 22.063 1.00 63.88 218 HIS A N 1
ATOM 1785 C CA . HIS A 1 218 ? -8.380 2.874 21.186 1.00 63.88 218 HIS A CA 1
ATOM 1786 C C . HIS A 1 218 ? -9.416 2.521 20.114 1.00 63.88 218 HIS A C 1
ATOM 1788 O O . HIS A 1 218 ? -10.375 3.263 19.922 1.00 63.88 218 HIS A O 1
ATOM 1794 N N . ILE A 1 219 ? -9.288 1.350 19.475 1.00 61.25 219 ILE A N 1
ATOM 1795 C CA . ILE A 1 219 ? -10.275 0.828 18.512 1.00 61.25 219 ILE A CA 1
ATOM 1796 C C . ILE A 1 219 ? -11.661 0.678 19.165 1.00 61.25 219 ILE A C 1
ATOM 1798 O O . ILE A 1 219 ? -12.680 0.846 18.497 1.00 61.25 219 ILE A O 1
ATOM 1802 N N . ARG A 1 220 ? -11.707 0.386 20.469 1.00 60.44 220 ARG A N 1
ATOM 1803 C CA . ARG A 1 220 ? -12.937 0.228 21.262 1.00 60.44 220 ARG A CA 1
ATOM 1804 C C . ARG A 1 220 ? -13.452 1.530 21.882 1.00 60.44 220 ARG A C 1
ATOM 1806 O O . ARG A 1 220 ? -14.564 1.543 22.405 1.00 60.44 220 ARG A O 1
ATOM 1813 N N . GLY A 1 221 ? -12.678 2.616 21.832 1.00 56.88 221 GLY A N 1
ATOM 1814 C CA . GLY A 1 221 ? -13.006 3.880 22.498 1.00 56.88 221 GLY A CA 1
ATOM 1815 C C . GLY A 1 221 ? -13.033 3.783 24.030 1.00 56.88 221 GLY A C 1
ATOM 1816 O O . GLY A 1 221 ? -13.824 4.476 24.671 1.00 56.88 221 GLY A O 1
ATOM 1817 N N . GLU A 1 222 ? -12.222 2.892 24.606 1.00 54.53 222 GLU A N 1
ATOM 1818 C CA . GLU A 1 222 ? -12.129 2.639 26.055 1.00 54.53 222 GLU A CA 1
ATOM 1819 C C . GLU A 1 222 ? -10.983 3.414 26.740 1.00 54.53 222 GLU A C 1
ATOM 1821 O O . GLU A 1 222 ? -10.786 3.265 27.944 1.00 54.53 222 GLU A O 1
ATOM 1826 N N . SER A 1 223 ? -10.255 4.253 25.992 1.00 49.66 223 SER A N 1
ATOM 1827 C CA . SER A 1 223 ? -9.178 5.130 26.489 1.00 49.66 223 SER A CA 1
ATOM 1828 C C . SER A 1 223 ? -9.674 6.434 27.106 1.00 49.66 223 SER A C 1
ATOM 1830 O O . SER A 1 223 ? -10.567 7.055 26.483 1.00 49.66 223 SER A O 1
#

Foldseek 3Di:
DPPDQPCVVQVLPVLLVVCVVVVHDLVVSQVVSCVSSVHRRDSVSSVVVVVVVVVVVVVVLVVVLVVVVVVVVVVLVVVVVVLVVLLVVLVVLLVVLVVLVCVLVVLLVVLVVVLVCCCPPVVDPPVVSVVSVVVSVVVSVVSVVVNVVSVVVNVVSVVVNVVSVVVNVVVVVVVVVLVVVLVVLVVVCVVPVVVSVVVLVVQCVDPVSVVVSVVSCVSSVVD

Radius of gyration: 37.52 Å; chains: 1; bounding box: 82×36×99 Å

pLDDT: mean 72.4, std 10.73, range [37.41, 87.25]

Sequence (223 aa):
MPRQNKIEKHGCQEIVAAGLKEGKSVRAIAEECSEWAGEKISHTAVARYVETLKNKEQQQRKEVIQQDRRRVLKTVNQELDIIQLQYKTTEKLLERFELLDDLPEFVEDRLDELVNQVVEKLMAGEKITSQLEKFQAAMTRELNRKVIEITSLNRELRENSKFLADLRERAFEFSLVQEYLSLFMDLFKDADEEAYQVAIQKVAANPRMQKLVDQQMHIRGES